Protein AF-A0A0F9CR81-F1 (afdb_monomer)

Solvent-accessible surface area (backbone atoms only — not comparable to full-atom values): 12460 Å² total; per-residue (Å²): 133,64,57,62,34,78,47,78,49,74,50,63,55,75,43,84,89,83,68,46,66,50,96,61,70,53,71,54,70,52,66,40,64,64,75,47,50,30,38,40,77,72,43,78,42,80,76,51,84,30,30,33,40,36,37,40,41,74,32,93,74,38,60,30,36,39,29,25,34,20,73,92,45,64,37,87,51,100,74,37,54,47,82,72,42,78,45,69,71,52,62,52,70,52,69,88,43,60,30,59,70,37,46,44,17,32,34,31,29,17,25,37,96,93,49,67,26,94,48,63,34,70,52,70,51,50,20,60,51,49,56,53,50,54,51,52,52,51,28,50,49,34,40,52,51,12,60,78,66,59,34,27,70,45,14,42,53,21,16,54,40,23,47,52,50,24,53,55,53,59,75,70,54,84,85,51,71,73,65,46,53,54,53,37,52,48,20,52,51,50,18,53,51,26,42,50,50,16,51,51,41,52,59,67,65,55,75,75,76,48,76,65,55,47,51,51,50,52,50,54,51,52,52,53,54,59,64,70,75,109

Structure (mmCIF, N/CA/C/O backbone):
data_AF-A0A0F9CR81-F1
#
_entry.id   AF-A0A0F9CR81-F1
#
loop_
_atom_site.group_PDB
_atom_site.id
_atom_site.type_symbol
_atom_site.label_atom_id
_atom_site.label_alt_id
_atom_site.label_comp_id
_atom_site.label_asym_id
_atom_site.label_entity_id
_atom_site.label_seq_id
_atom_site.pdbx_PDB_ins_code
_atom_site.Cartn_x
_atom_site.Cartn_y
_atom_site.Cartn_z
_atom_site.occupancy
_atom_site.B_iso_or_equiv
_atom_site.auth_seq_id
_atom_site.auth_comp_id
_atom_site.auth_asym_id
_atom_site.auth_atom_id
_atom_site.pdbx_PDB_model_num
ATOM 1 N N . LEU A 1 1 ? 25.993 -15.829 -16.111 1.00 71.69 1 LEU A N 1
ATOM 2 C CA . LEU A 1 1 ? 26.952 -14.713 -16.059 1.00 71.69 1 LEU A CA 1
ATOM 3 C C . LEU A 1 1 ? 26.385 -13.717 -15.064 1.00 71.69 1 LEU A C 1
ATOM 5 O O . LEU A 1 1 ? 25.208 -13.396 -15.181 1.00 71.69 1 LEU A O 1
ATOM 9 N N . ASP A 1 2 ? 27.165 -13.319 -14.071 1.00 74.12 2 ASP A N 1
ATOM 10 C CA . ASP A 1 2 ? 26.772 -12.343 -13.062 1.00 74.12 2 ASP A CA 1
ATOM 11 C C . ASP A 1 2 ? 26.625 -10.969 -13.720 1.00 74.12 2 ASP A C 1
ATOM 13 O O . ASP A 1 2 ? 27.368 -10.678 -14.658 1.00 74.12 2 ASP A O 1
ATOM 17 N N . PRO A 1 3 ? 25.665 -10.134 -13.299 1.00 72.62 3 PRO A N 1
ATOM 18 C CA . PRO A 1 3 ? 25.448 -8.809 -13.871 1.00 72.62 3 PRO A CA 1
ATOM 19 C C . PRO A 1 3 ? 26.612 -7.856 -13.571 1.00 72.62 3 PRO A C 1
ATOM 21 O O . PRO A 1 3 ? 27.322 -8.019 -12.577 1.00 72.62 3 PRO A O 1
ATOM 24 N N . ASN A 1 4 ? 26.795 -6.841 -14.421 1.00 73.62 4 ASN A N 1
ATOM 25 C CA . ASN A 1 4 ? 27.880 -5.853 -14.329 1.00 73.62 4 ASN A CA 1
ATOM 26 C C . ASN A 1 4 ? 29.286 -6.469 -14.163 1.00 73.62 4 ASN A C 1
ATOM 28 O O . ASN A 1 4 ? 30.139 -5.920 -13.466 1.00 73.62 4 ASN A O 1
ATOM 32 N N . THR A 1 5 ? 29.511 -7.640 -14.755 1.00 79.19 5 THR A N 1
ATOM 33 C CA . THR A 1 5 ? 30.746 -8.413 -14.608 1.00 79.19 5 THR A CA 1
ATOM 34 C C . THR A 1 5 ? 31.383 -8.604 -15.976 1.00 79.19 5 THR A C 1
ATOM 36 O O . THR A 1 5 ? 30.738 -9.057 -16.923 1.00 79.19 5 THR A O 1
ATOM 39 N N . ALA A 1 6 ? 32.662 -8.241 -16.081 1.00 87.00 6 ALA A N 1
ATOM 40 C CA . ALA A 1 6 ? 33.443 -8.451 -17.290 1.00 87.00 6 ALA A CA 1
ATOM 41 C C . ALA A 1 6 ? 33.827 -9.929 -17.406 1.00 87.00 6 ALA A C 1
ATOM 43 O O . ALA A 1 6 ? 34.478 -10.483 -16.515 1.00 87.00 6 ALA A O 1
ATOM 44 N N . TYR A 1 7 ? 33.441 -10.553 -18.513 1.00 88.94 7 TYR A N 1
ATOM 45 C CA . TYR A 1 7 ? 33.831 -11.912 -18.851 1.00 88.94 7 TYR A CA 1
ATOM 46 C C . TYR A 1 7 ? 34.818 -11.890 -20.005 1.00 88.94 7 TYR A C 1
ATOM 48 O O . TYR A 1 7 ? 34.551 -11.334 -21.066 1.00 88.94 7 TYR A O 1
ATOM 56 N N . TYR A 1 8 ? 35.954 -12.535 -19.775 1.00 93.44 8 TYR A N 1
ATOM 57 C CA . TYR A 1 8 ? 37.016 -12.706 -20.753 1.00 93.44 8 TYR A CA 1
ATOM 58 C C . TYR A 1 8 ? 36.925 -14.117 -21.302 1.00 93.44 8 TYR A C 1
ATOM 60 O O . TYR A 1 8 ? 36.830 -15.079 -20.534 1.00 93.44 8 TYR A O 1
ATOM 68 N N . TYR A 1 9 ? 36.963 -14.248 -22.617 1.00 92.31 9 TYR A N 1
ATOM 69 C CA . TYR A 1 9 ? 36.882 -15.540 -23.270 1.00 92.31 9 TYR A CA 1
ATOM 70 C C . TYR A 1 9 ? 38.005 -15.688 -24.282 1.00 92.31 9 TYR A C 1
ATOM 72 O O . TYR A 1 9 ? 38.445 -14.740 -24.930 1.00 92.31 9 TYR A O 1
ATOM 80 N N . ARG A 1 10 ? 38.514 -16.915 -24.360 1.00 95.00 10 ARG A N 1
ATOM 81 C CA . ARG A 1 10 ? 39.613 -17.293 -25.237 1.00 95.00 10 ARG A CA 1
ATOM 82 C C . ARG A 1 10 ? 39.258 -18.577 -25.954 1.00 95.00 10 ARG A C 1
ATOM 84 O O . ARG A 1 10 ? 38.722 -19.500 -25.339 1.00 95.00 10 ARG A O 1
ATOM 91 N N . ALA A 1 11 ? 39.568 -18.624 -27.239 1.00 94.19 11 ALA A N 1
ATOM 92 C CA . ALA A 1 11 ? 39.328 -19.775 -28.087 1.00 94.19 11 ALA A CA 1
ATOM 93 C C . ALA A 1 11 ? 40.636 -20.238 -28.728 1.00 94.19 11 ALA A C 1
ATOM 95 O O . ALA A 1 11 ? 41.358 -19.456 -29.352 1.00 94.19 11 ALA A O 1
ATOM 96 N N . TRP A 1 12 ? 40.899 -21.536 -28.591 1.00 96.75 12 TRP A N 1
ATOM 97 C CA . TRP A 1 12 ? 41.984 -22.249 -29.257 1.00 96.75 12 TRP A CA 1
ATOM 98 C C . TRP A 1 12 ? 41.390 -23.231 -30.260 1.00 96.75 12 TRP A C 1
ATOM 100 O O . TRP A 1 12 ? 40.315 -23.787 -30.029 1.00 96.75 12 TRP A O 1
ATOM 110 N N . SER A 1 13 ? 42.103 -23.471 -31.357 1.00 94.56 13 SER A N 1
ATOM 111 C CA . SER A 1 13 ? 41.752 -24.560 -32.271 1.00 94.56 13 SER A CA 1
ATOM 112 C C . SER A 1 13 ? 42.297 -25.874 -31.717 1.00 94.56 13 SER A C 1
ATOM 114 O O . SER A 1 13 ? 43.411 -25.897 -31.197 1.00 94.56 13 SER A O 1
ATOM 116 N N . TYR A 1 14 ? 41.521 -26.953 -31.818 1.00 95.31 14 TYR A N 1
ATOM 117 C CA . TYR A 1 14 ? 41.919 -28.292 -31.381 1.00 95.31 14 TYR A CA 1
ATOM 118 C C . TYR A 1 14 ? 42.051 -29.217 -32.587 1.00 95.31 14 TYR A C 1
ATOM 120 O O . TYR A 1 14 ? 41.110 -29.335 -33.373 1.00 95.31 14 TYR A O 1
ATOM 128 N N . ASP A 1 15 ? 43.206 -29.863 -32.724 1.00 94.81 15 ASP A N 1
ATOM 129 C CA . ASP A 1 15 ? 43.445 -30.888 -33.734 1.00 94.81 15 ASP A CA 1
ATOM 130 C C . ASP A 1 15 ? 43.247 -32.279 -33.117 1.00 94.81 15 ASP A C 1
ATOM 132 O O . ASP A 1 15 ? 43.955 -32.680 -32.190 1.00 94.81 15 ASP A O 1
ATOM 136 N N . THR A 1 16 ? 42.275 -33.026 -33.638 1.00 93.75 16 THR A N 1
ATOM 137 C CA . THR A 1 16 ? 41.925 -34.363 -33.147 1.00 93.75 16 THR A CA 1
ATOM 138 C C . THR A 1 16 ? 42.935 -35.439 -33.534 1.00 93.75 16 THR A C 1
ATOM 140 O O . THR A 1 16 ? 42.998 -36.458 -32.850 1.00 93.75 16 THR A O 1
ATOM 143 N N . ASP A 1 17 ? 43.712 -35.234 -34.601 1.00 93.00 17 ASP A N 1
ATOM 144 C CA . ASP A 1 17 ? 44.643 -36.243 -35.120 1.00 93.00 17 ASP A CA 1
ATOM 145 C C . ASP A 1 17 ? 45.967 -36.227 -34.352 1.00 93.00 17 ASP A C 1
ATOM 147 O O . ASP A 1 17 ? 46.530 -37.276 -34.032 1.00 93.00 17 ASP A O 1
ATOM 151 N N . SER A 1 18 ? 46.456 -35.029 -34.022 1.00 89.75 18 SER A N 1
ATOM 152 C CA . SER A 1 18 ? 47.667 -34.847 -33.218 1.00 89.75 18 SER A CA 1
ATOM 153 C C . SER A 1 18 ? 47.385 -34.716 -31.715 1.00 89.75 18 SER A C 1
ATOM 155 O O . SER A 1 18 ? 48.279 -34.938 -30.898 1.00 89.75 18 SER A O 1
ATOM 157 N N . GLY A 1 19 ? 46.144 -34.398 -31.336 1.00 92.38 19 GLY A N 1
ATOM 158 C CA . GLY A 1 19 ? 45.714 -34.218 -29.949 1.00 92.38 19 GLY A CA 1
ATOM 159 C C . GLY A 1 19 ? 46.176 -32.903 -29.312 1.00 92.38 19 GLY A C 1
ATOM 160 O O . GLY A 1 19 ? 46.030 -32.742 -28.097 1.00 92.38 19 GLY A O 1
ATOM 161 N N . TYR A 1 20 ? 46.729 -31.975 -30.097 1.00 94.06 20 TYR A N 1
ATOM 162 C CA . TYR A 1 20 ? 47.253 -30.695 -29.623 1.00 94.06 20 TYR A CA 1
ATOM 163 C C . TYR A 1 20 ? 46.290 -29.529 -29.888 1.00 94.06 20 TYR A C 1
ATOM 165 O O . TYR A 1 20 ? 45.470 -29.548 -30.808 1.00 94.06 20 TYR A O 1
ATOM 173 N N . TYR A 1 21 ? 46.416 -28.484 -29.068 1.00 94.31 21 TYR A N 1
ATOM 174 C CA . TYR A 1 21 ? 45.786 -27.184 -29.302 1.00 94.31 21 TYR A CA 1
ATOM 175 C C . TYR A 1 21 ? 46.744 -26.259 -30.061 1.00 94.31 21 TYR A C 1
ATOM 177 O O . TYR A 1 21 ? 47.960 -26.438 -30.002 1.00 94.31 21 TYR A O 1
ATOM 185 N N . SER A 1 22 ? 46.207 -25.253 -30.752 1.00 94.25 22 SER A N 1
ATOM 186 C CA . SER A 1 22 ? 47.007 -24.215 -31.407 1.00 94.25 22 SER A CA 1
ATOM 187 C C . SER A 1 22 ? 47.849 -23.406 -30.410 1.00 94.25 22 SER A C 1
ATOM 189 O O . SER A 1 22 ? 47.385 -23.097 -29.317 1.00 94.25 22 SER A O 1
ATOM 191 N N . ASP A 1 23 ? 49.051 -22.979 -30.812 1.00 89.50 23 ASP A N 1
ATOM 192 C CA . ASP A 1 23 ? 49.888 -22.083 -29.991 1.00 89.50 23 ASP A CA 1
ATOM 193 C C . ASP A 1 23 ? 49.263 -20.683 -29.840 1.00 89.50 23 ASP A C 1
ATOM 195 O O . ASP A 1 23 ? 49.406 -20.023 -28.810 1.00 89.50 23 ASP A O 1
ATOM 199 N N . GLY A 1 24 ? 48.551 -20.226 -30.875 1.00 92.06 24 GLY A N 1
ATOM 200 C CA . GLY A 1 24 ? 47.789 -18.979 -30.861 1.00 92.06 24 GLY A CA 1
ATOM 201 C C . GLY A 1 24 ? 46.356 -19.168 -30.366 1.00 92.06 24 GLY A C 1
ATOM 202 O O . GLY A 1 24 ? 45.785 -20.257 -30.468 1.00 92.06 24 GLY A O 1
ATOM 203 N N . TYR A 1 25 ? 45.759 -18.079 -29.889 1.00 94.75 25 TYR A N 1
ATOM 204 C CA . TYR A 1 25 ? 44.348 -18.004 -29.519 1.00 94.75 25 TYR A CA 1
ATOM 205 C C . TYR A 1 25 ? 43.715 -16.711 -30.016 1.00 94.75 25 TYR A C 1
ATOM 207 O O . TYR A 1 25 ? 44.392 -15.703 -30.213 1.00 94.75 25 TYR A O 1
ATOM 215 N N . SER A 1 26 ? 42.399 -16.753 -30.194 1.00 94.50 26 SER A N 1
ATOM 216 C CA . SER A 1 26 ? 41.579 -15.550 -30.273 1.00 94.50 26 SER A CA 1
ATOM 217 C C . SER A 1 26 ? 41.076 -15.231 -28.871 1.00 94.50 26 SER A C 1
ATOM 219 O O . SER A 1 26 ? 40.700 -16.141 -28.129 1.00 94.50 26 SER A O 1
ATOM 221 N N . GLU A 1 27 ? 41.103 -13.959 -28.493 1.00 94.06 27 GLU A N 1
ATOM 222 C CA . GLU A 1 27 ? 40.501 -13.484 -27.254 1.00 94.06 27 GLU A CA 1
ATOM 223 C C . GLU A 1 27 ? 39.575 -12.313 -27.533 1.00 94.06 27 GLU A C 1
ATOM 225 O O . GLU A 1 27 ? 39.812 -11.535 -28.457 1.00 94.06 27 GLU A O 1
ATOM 230 N N . ASP A 1 28 ? 38.535 -12.215 -26.720 1.00 94.81 28 ASP A N 1
ATOM 231 C CA . ASP A 1 28 ? 37.663 -11.057 -26.653 1.00 94.81 28 ASP A CA 1
ATOM 232 C C . ASP A 1 28 ? 37.067 -10.978 -25.237 1.00 94.81 28 ASP A C 1
ATOM 234 O O . ASP A 1 28 ? 37.216 -11.898 -24.417 1.00 94.81 28 ASP A O 1
ATOM 238 N N . PHE A 1 29 ? 36.448 -9.852 -24.908 1.00 91.50 29 PHE A N 1
ATOM 239 C CA . PHE A 1 29 ? 35.788 -9.665 -23.627 1.00 91.50 29 PHE A CA 1
ATOM 240 C C . PHE A 1 29 ? 34.497 -8.887 -23.804 1.00 91.50 29 PHE A C 1
ATOM 242 O O . PHE A 1 29 ? 34.389 -8.021 -24.660 1.00 91.50 29 PHE A O 1
ATOM 249 N N . GLU A 1 30 ? 33.528 -9.173 -22.943 1.00 87.31 30 GLU A N 1
ATOM 250 C CA . GLU A 1 30 ? 32.283 -8.417 -22.906 1.00 87.31 30 GLU A CA 1
ATOM 251 C C . GLU A 1 30 ? 31.831 -8.236 -21.458 1.00 87.31 30 GLU A C 1
ATOM 253 O O . GLU A 1 30 ? 32.115 -9.070 -20.591 1.00 87.31 30 GLU A O 1
ATOM 258 N N . THR A 1 31 ? 31.140 -7.132 -21.175 1.00 79.12 31 THR A N 1
ATOM 259 C CA . THR A 1 31 ? 30.604 -6.867 -19.833 1.00 79.12 31 THR A CA 1
ATOM 260 C C . THR A 1 31 ? 29.110 -7.134 -19.821 1.00 79.12 31 THR A C 1
ATOM 262 O O . THR A 1 31 ? 28.356 -6.571 -20.611 1.00 79.12 31 THR A O 1
ATOM 265 N N . THR A 1 32 ? 28.655 -7.988 -18.906 1.00 70.19 32 THR A N 1
ATOM 266 C CA . THR A 1 32 ? 27.217 -8.200 -18.724 1.00 70.19 32 THR A CA 1
ATOM 267 C C . THR A 1 32 ? 26.532 -6.923 -18.255 1.00 70.19 32 THR A C 1
ATOM 269 O O . THR A 1 32 ? 27.076 -6.146 -17.471 1.00 70.19 32 THR A O 1
ATOM 272 N N . GLN A 1 33 ? 25.294 -6.711 -18.697 1.00 66.00 33 GLN A N 1
ATOM 273 C CA . GLN A 1 33 ? 24.534 -5.533 -18.298 1.00 66.00 33 GLN A CA 1
ATOM 274 C C . GLN A 1 33 ? 24.312 -5.504 -16.775 1.00 66.00 33 GLN A C 1
ATOM 276 O O . GLN A 1 33 ? 24.125 -6.548 -16.143 1.00 66.00 33 GLN A O 1
ATOM 281 N N . ALA A 1 34 ? 24.312 -4.307 -16.182 1.00 67.94 34 ALA A N 1
ATOM 282 C CA . ALA A 1 34 ? 23.960 -4.132 -14.778 1.00 67.94 34 ALA A CA 1
ATOM 283 C C . ALA A 1 34 ? 22.562 -4.690 -14.486 1.00 67.94 34 ALA A C 1
ATOM 285 O O . ALA A 1 34 ? 21.648 -4.556 -15.312 1.00 67.94 34 ALA A O 1
ATOM 286 N N . ASN A 1 35 ? 22.398 -5.317 -13.316 1.00 75.38 35 ASN A N 1
ATOM 287 C CA . ASN A 1 35 ? 21.077 -5.749 -12.884 1.00 75.38 35 ASN A CA 1
ATOM 288 C C . ASN A 1 35 ? 20.232 -4.503 -12.631 1.00 75.38 35 ASN A C 1
ATOM 290 O O . ASN A 1 35 ? 20.696 -3.567 -11.985 1.00 75.38 35 ASN A O 1
ATOM 294 N N . MET A 1 36 ? 19.024 -4.484 -13.179 1.00 88.44 36 MET A N 1
ATOM 295 C CA . MET A 1 36 ? 18.123 -3.353 -13.022 1.00 88.44 36 MET A CA 1
ATOM 296 C C . MET A 1 36 ? 17.425 -3.468 -11.668 1.00 88.44 36 MET A C 1
ATOM 298 O O . MET A 1 36 ? 16.725 -4.450 -11.411 1.00 88.44 36 MET A O 1
ATOM 302 N N . GLY A 1 37 ? 17.628 -2.476 -10.802 1.00 91.06 37 GLY A N 1
ATOM 303 C CA . GLY A 1 37 ? 16.911 -2.379 -9.538 1.00 91.06 37 GLY A CA 1
ATOM 304 C C . GLY A 1 37 ? 15.450 -1.961 -9.736 1.00 91.06 37 GLY A C 1
ATOM 305 O O . GLY A 1 37 ? 15.094 -1.434 -10.796 1.00 91.06 37 GLY A O 1
ATOM 306 N N . PRO A 1 38 ? 14.584 -2.180 -8.732 1.00 94.94 38 PRO A N 1
ATOM 307 C CA . PRO A 1 38 ? 13.260 -1.573 -8.726 1.00 94.94 38 PRO A CA 1
ATOM 308 C C . PRO A 1 38 ? 13.373 -0.044 -8.586 1.00 94.94 38 PRO A C 1
ATOM 310 O O . PRO A 1 38 ? 14.422 0.458 -8.171 1.00 94.94 38 PRO A O 1
ATOM 313 N N . PRO A 1 39 ? 12.300 0.707 -8.872 1.00 96.88 39 PRO A N 1
ATOM 314 C CA . PRO A 1 39 ? 12.241 2.122 -8.534 1.00 96.88 39 PRO A CA 1
ATOM 315 C C . PRO A 1 39 ? 12.402 2.330 -7.020 1.00 96.88 39 PRO A C 1
ATOM 317 O O . PRO A 1 39 ? 12.023 1.470 -6.221 1.00 96.88 39 PRO A O 1
ATOM 320 N N . THR A 1 40 ? 12.933 3.480 -6.614 1.00 97.31 40 THR A N 1
ATOM 321 C CA . THR A 1 40 ? 13.069 3.874 -5.201 1.00 97.31 40 THR A CA 1
ATOM 322 C C . THR A 1 40 ? 12.210 5.095 -4.888 1.00 97.31 40 THR A C 1
ATOM 324 O O . THR A 1 40 ? 11.544 5.626 -5.771 1.00 97.31 40 THR A O 1
ATOM 327 N N . ASP A 1 41 ? 12.181 5.525 -3.621 1.00 97.06 41 ASP A N 1
ATOM 328 C CA . ASP A 1 41 ? 11.431 6.709 -3.163 1.00 97.06 41 ASP A CA 1
ATOM 329 C C . ASP A 1 41 ? 9.965 6.724 -3.631 1.00 97.06 41 ASP A C 1
ATOM 331 O O . ASP A 1 41 ? 9.420 7.760 -4.005 1.00 97.06 41 ASP A O 1
ATOM 335 N N . PHE A 1 42 ? 9.339 5.545 -3.645 1.00 97.94 42 PHE A N 1
ATOM 336 C CA . PHE A 1 42 ? 7.967 5.369 -4.099 1.00 97.94 42 PHE A CA 1
ATOM 337 C C . PHE A 1 42 ? 7.005 5.958 -3.072 1.00 97.94 42 PHE A C 1
ATOM 339 O O . PHE A 1 42 ? 6.843 5.421 -1.974 1.00 97.94 42 PHE A O 1
ATOM 346 N N . THR A 1 43 ? 6.379 7.076 -3.423 1.00 97.88 43 THR A N 1
ATOM 347 C CA . THR A 1 43 ? 5.436 7.772 -2.550 1.00 97.88 43 THR A CA 1
ATOM 348 C C . THR A 1 43 ? 4.086 7.904 -3.227 1.00 97.88 43 THR A C 1
ATOM 350 O O . THR A 1 43 ? 3.993 8.235 -4.408 1.00 97.88 43 THR A O 1
ATOM 353 N N . ILE A 1 44 ? 3.033 7.637 -2.459 1.00 97.31 44 ILE A N 1
ATOM 354 C CA . ILE A 1 44 ? 1.644 7.802 -2.875 1.00 97.31 44 ILE A CA 1
ATOM 355 C C . ILE A 1 44 ? 1.036 8.822 -1.923 1.00 97.31 44 ILE A C 1
ATOM 357 O O . ILE A 1 44 ? 1.064 8.630 -0.709 1.00 97.31 44 ILE A O 1
ATOM 361 N N . THR A 1 45 ? 0.535 9.922 -2.469 1.00 94.25 45 THR A N 1
ATOM 362 C CA . THR A 1 45 ? -0.036 11.021 -1.686 1.00 94.25 45 THR A CA 1
ATOM 363 C C . THR A 1 45 ? -1.430 11.338 -2.193 1.00 94.25 45 THR A C 1
ATOM 365 O O . THR A 1 45 ? -1.621 11.513 -3.395 1.00 94.25 45 THR A O 1
ATOM 368 N N . GLU A 1 46 ? -2.401 11.460 -1.292 1.00 92.38 46 GLU A N 1
ATOM 369 C CA . GLU A 1 46 ? -3.732 11.950 -1.652 1.00 92.38 46 GLU A CA 1
ATOM 370 C C . GLU A 1 46 ? -3.650 13.428 -2.041 1.00 92.38 46 GLU A C 1
ATOM 372 O O . GLU A 1 46 ? -3.145 14.260 -1.285 1.00 92.38 46 GLU A O 1
ATOM 377 N N . ILE A 1 47 ? -4.132 13.758 -3.240 1.00 92.12 47 ILE A N 1
ATOM 378 C CA . ILE A 1 47 ? -4.178 15.141 -3.746 1.00 92.12 47 ILE A CA 1
ATOM 379 C C . ILE A 1 47 ? -5.614 15.617 -4.006 1.00 92.12 47 ILE A C 1
ATOM 381 O O . ILE A 1 47 ? -5.834 16.791 -4.299 1.00 92.12 47 ILE A O 1
ATOM 385 N N . GLY A 1 48 ? -6.592 14.719 -3.883 1.00 86.00 48 GLY A N 1
ATOM 386 C CA . GLY A 1 48 ? -8.019 14.981 -4.018 1.00 86.00 48 GLY A CA 1
ATOM 387 C C . GLY A 1 48 ? -8.844 13.883 -3.347 1.00 86.00 48 GLY A C 1
ATOM 388 O O . GLY A 1 48 ? -8.293 12.932 -2.803 1.00 86.00 48 GLY A O 1
ATOM 389 N N . VAL A 1 49 ? -10.172 14.011 -3.399 1.00 84.75 49 VAL A N 1
ATOM 390 C CA . VAL A 1 49 ? -11.106 13.070 -2.743 1.00 84.75 49 VAL A CA 1
ATOM 391 C C . VAL A 1 49 ? -11.087 11.661 -3.346 1.00 84.75 49 VAL A C 1
ATOM 393 O O . VAL A 1 49 ? -11.407 10.691 -2.669 1.00 84.75 49 VAL A O 1
ATOM 396 N N . ASP A 1 50 ? -10.720 11.555 -4.619 1.00 92.00 50 ASP A N 1
ATOM 397 C CA . ASP A 1 50 ? -10.720 10.324 -5.411 1.00 92.00 50 ASP A CA 1
ATOM 398 C C . ASP A 1 50 ? -9.443 10.178 -6.247 1.00 92.00 50 ASP A C 1
ATOM 400 O O . ASP A 1 50 ? -9.408 9.404 -7.203 1.00 92.00 50 ASP A O 1
ATOM 404 N N . THR A 1 51 ? -8.416 10.970 -5.930 1.00 94.00 51 THR A N 1
ATOM 405 C CA . THR A 1 51 ? -7.229 11.122 -6.768 1.00 94.00 51 THR A CA 1
ATOM 406 C C . THR A 1 51 ? -5.961 11.136 -5.924 1.00 94.00 51 THR A C 1
ATOM 408 O O . THR A 1 51 ? -5.849 11.880 -4.943 1.00 94.00 51 THR A O 1
ATOM 411 N N . VAL A 1 52 ? -4.971 10.357 -6.351 1.00 96.69 52 VAL A N 1
ATOM 412 C CA . VAL A 1 52 ? -3.654 10.265 -5.716 1.00 96.69 52 VAL A CA 1
ATOM 413 C C . VAL A 1 52 ? -2.548 10.635 -6.698 1.00 96.69 52 VAL A C 1
ATOM 415 O O . VAL A 1 52 ? -2.627 10.351 -7.892 1.00 96.69 52 VAL A O 1
ATOM 418 N N . SER A 1 53 ? -1.499 11.269 -6.183 1.00 97.81 53 SER A N 1
ATOM 419 C CA . SER A 1 53 ? -0.233 11.468 -6.881 1.00 97.81 53 SER A CA 1
ATOM 420 C C . SER A 1 53 ? 0.728 10.360 -6.485 1.00 97.81 53 SER A C 1
ATOM 422 O O . SER A 1 53 ? 0.970 10.149 -5.296 1.00 97.81 53 SER A O 1
ATOM 424 N N . ILE A 1 54 ? 1.323 9.709 -7.477 1.00 98.44 54 ILE A N 1
ATOM 425 C CA . ILE A 1 54 ? 2.340 8.678 -7.291 1.00 98.44 54 ILE A CA 1
ATOM 426 C C . ILE A 1 54 ? 3.648 9.212 -7.859 1.00 98.44 54 ILE A C 1
ATOM 428 O O . ILE A 1 54 ? 3.685 9.653 -9.007 1.00 98.44 54 ILE A O 1
ATOM 432 N N . THR A 1 55 ? 4.719 9.193 -7.073 1.00 98.44 55 THR A N 1
ATOM 433 C CA . THR A 1 55 ? 6.056 9.614 -7.512 1.00 98.44 55 THR A CA 1
ATOM 434 C C . THR A 1 55 ? 7.100 8.587 -7.108 1.00 98.44 55 THR A C 1
ATOM 436 O O . THR A 1 55 ? 6.910 7.837 -6.149 1.00 98.44 55 THR A O 1
ATOM 439 N N . TRP A 1 56 ? 8.182 8.518 -7.878 1.00 98.38 56 TRP A N 1
ATOM 440 C CA . TRP A 1 56 ? 9.278 7.584 -7.648 1.00 98.38 56 TRP A CA 1
ATOM 441 C C . TRP A 1 56 ? 10.582 8.095 -8.256 1.00 98.38 56 TRP A C 1
ATOM 443 O O . TRP A 1 56 ? 10.595 8.927 -9.164 1.00 98.38 56 TRP A O 1
ATOM 453 N N . THR A 1 57 ? 11.688 7.529 -7.795 1.00 98.06 57 THR A N 1
ATOM 454 C CA . THR A 1 57 ? 13.011 7.664 -8.398 1.00 98.06 57 THR A CA 1
ATOM 455 C C . THR A 1 57 ? 13.270 6.446 -9.281 1.00 98.06 57 THR A C 1
ATOM 457 O O . THR A 1 57 ? 13.189 5.302 -8.832 1.00 98.06 57 THR A O 1
ATOM 460 N N . LYS A 1 58 ? 13.568 6.674 -10.562 1.00 95.06 58 LYS A N 1
ATOM 461 C CA . LYS A 1 58 ? 13.857 5.597 -11.516 1.00 95.06 58 LYS A CA 1
ATOM 462 C C . LYS A 1 58 ? 15.260 5.023 -11.288 1.00 95.06 58 LYS A C 1
ATOM 464 O O . LYS A 1 58 ? 16.202 5.779 -11.055 1.00 95.06 58 LYS A O 1
ATOM 469 N N . ASP A 1 59 ? 15.407 3.705 -11.429 1.00 92.62 59 ASP A N 1
ATOM 470 C CA . ASP A 1 59 ? 16.729 3.078 -11.501 1.00 92.62 59 ASP A CA 1
ATOM 471 C C . ASP A 1 59 ? 17.503 3.604 -12.733 1.00 92.62 59 ASP A C 1
ATOM 473 O O . ASP A 1 59 ? 16.937 3.651 -13.828 1.00 92.62 59 ASP A O 1
ATOM 477 N N . PRO A 1 60 ? 18.790 3.979 -12.612 1.00 89.94 60 PRO A N 1
ATOM 478 C CA . PRO A 1 60 ? 19.561 4.522 -13.734 1.00 89.94 60 PRO A CA 1
ATOM 479 C C . PRO A 1 60 ? 19.681 3.588 -14.947 1.00 89.94 60 PRO A C 1
ATOM 481 O O . PRO A 1 60 ? 19.952 4.054 -16.052 1.00 89.94 60 PRO A O 1
ATOM 484 N N . SER A 1 61 ? 19.505 2.279 -14.750 1.00 89.25 61 SER A N 1
ATOM 485 C CA . SER A 1 61 ? 19.552 1.270 -15.812 1.00 89.25 61 SER A CA 1
ATOM 486 C C . SER A 1 61 ? 18.185 1.010 -16.453 1.00 89.25 61 SER A C 1
ATOM 488 O O . SER A 1 61 ? 18.115 0.230 -17.405 1.00 89.25 61 SER A O 1
ATOM 490 N N . ALA A 1 62 ? 17.110 1.613 -15.936 1.00 92.62 62 ALA A N 1
ATOM 491 C CA . ALA A 1 62 ? 15.748 1.435 -16.420 1.00 92.62 62 ALA A CA 1
ATOM 492 C C . ALA A 1 62 ? 15.361 2.499 -17.454 1.00 92.62 62 ALA A C 1
ATOM 494 O O . ALA A 1 62 ? 15.721 3.672 -17.356 1.00 92.62 62 ALA A O 1
ATOM 495 N N . THR A 1 63 ? 14.578 2.092 -18.447 1.00 94.38 63 THR A N 1
ATOM 496 C CA . THR A 1 63 ? 13.983 2.981 -19.452 1.00 94.38 63 THR A CA 1
ATOM 497 C C . THR A 1 63 ? 12.600 3.447 -19.005 1.00 94.38 63 THR A C 1
ATOM 499 O O . THR A 1 63 ? 12.318 4.647 -19.015 1.00 94.38 63 THR A O 1
ATOM 502 N N . GLU A 1 64 ? 11.778 2.523 -18.511 1.00 96.44 64 GLU A N 1
ATOM 503 C CA . GLU A 1 64 ? 10.381 2.757 -18.136 1.00 96.44 64 GLU A CA 1
ATOM 504 C C . GLU A 1 64 ? 10.104 2.270 -16.712 1.00 96.44 64 GLU A C 1
ATOM 506 O O . GLU A 1 64 ? 10.920 1.593 -16.074 1.00 96.44 64 GLU A O 1
ATOM 511 N N . THR A 1 65 ? 8.944 2.647 -16.191 1.00 97.94 65 THR A N 1
ATOM 512 C CA . THR A 1 65 ? 8.411 2.126 -14.935 1.00 97.94 65 THR A CA 1
ATOM 513 C C . THR A 1 65 ? 6.986 1.663 -15.168 1.00 97.94 65 THR A C 1
ATOM 515 O O . THR A 1 65 ? 6.168 2.416 -15.684 1.00 97.94 65 THR A O 1
ATOM 518 N N . LEU A 1 66 ? 6.697 0.434 -14.755 1.00 98.31 66 LEU A N 1
ATOM 519 C CA . LEU A 1 66 ? 5.351 -0.116 -14.731 1.00 98.31 66 LEU A CA 1
ATOM 520 C C . LEU A 1 66 ? 4.801 0.001 -13.315 1.00 98.31 66 LEU A C 1
ATOM 522 O O . LEU A 1 66 ? 5.472 -0.419 -12.376 1.00 98.31 66 LEU A O 1
ATOM 526 N N . ILE A 1 67 ? 3.579 0.502 -13.168 1.00 98.62 67 ILE A N 1
ATOM 527 C CA . ILE A 1 67 ? 2.840 0.545 -11.906 1.00 98.62 67 ILE A CA 1
ATOM 528 C C . ILE A 1 67 ? 1.519 -0.191 -12.091 1.00 98.62 67 ILE A C 1
ATOM 530 O O . ILE A 1 67 ? 0.733 0.129 -12.987 1.00 98.62 67 ILE A O 1
ATOM 534 N N . ARG A 1 68 ? 1.264 -1.161 -11.212 1.00 98.44 68 ARG A N 1
ATOM 535 C CA . ARG A 1 68 ? -0.009 -1.880 -11.126 1.00 98.44 68 ARG A CA 1
ATOM 536 C C . ARG A 1 68 ? -0.726 -1.549 -9.833 1.00 98.44 68 ARG A C 1
ATOM 538 O O . ARG A 1 68 ? -0.071 -1.398 -8.801 1.00 98.44 68 ARG A O 1
ATOM 545 N N . ALA A 1 69 ? -2.052 -1.501 -9.888 1.00 98.00 69 ALA A N 1
ATOM 546 C CA . ALA A 1 69 ? -2.916 -1.363 -8.723 1.00 98.00 69 ALA A CA 1
ATOM 547 C C . ALA A 1 69 ? -3.877 -2.540 -8.590 1.00 98.00 69 ALA A C 1
ATOM 549 O O . ALA A 1 69 ? -4.379 -3.083 -9.573 1.00 98.00 69 ALA A O 1
ATOM 550 N N . LYS A 1 70 ? -4.170 -2.928 -7.349 1.00 97.44 70 LYS A N 1
ATOM 551 C CA . LYS A 1 70 ? -5.123 -3.995 -7.047 1.00 97.44 70 LYS A CA 1
ATOM 552 C C . LYS A 1 70 ? -5.860 -3.743 -5.738 1.00 97.44 70 LYS A C 1
ATOM 554 O O . LYS A 1 70 ? -5.349 -3.112 -4.813 1.00 97.44 70 LYS A O 1
ATOM 559 N N . LEU A 1 71 ? -7.081 -4.266 -5.671 1.00 95.00 71 LEU A N 1
ATOM 560 C CA . LEU A 1 71 ? -7.912 -4.274 -4.472 1.00 95.00 71 LEU A CA 1
ATOM 561 C C . LEU A 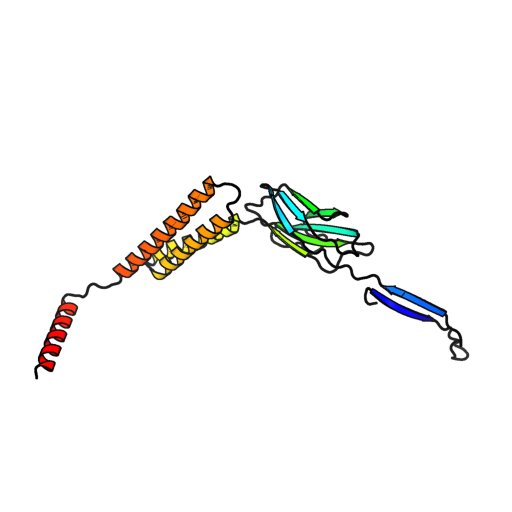1 71 ? -7.702 -5.557 -3.662 1.00 95.00 71 LEU A C 1
ATOM 563 O O . LEU A 1 71 ? -7.583 -6.648 -4.217 1.00 95.00 71 LEU A O 1
ATOM 567 N N . GLY A 1 72 ? -7.709 -5.431 -2.333 1.00 90.94 72 GLY A N 1
ATOM 568 C CA . GLY A 1 72 ? -7.634 -6.571 -1.409 1.00 90.94 72 GLY A CA 1
ATOM 569 C C . GLY A 1 72 ? -6.238 -7.176 -1.216 1.00 90.94 72 GLY A C 1
ATOM 570 O O . GLY A 1 72 ? -6.093 -8.124 -0.448 1.00 90.94 72 GLY A O 1
ATOM 571 N N . GLY A 1 73 ? -5.215 -6.633 -1.876 1.00 95.56 73 GLY A N 1
ATOM 572 C CA . GLY A 1 73 ? -3.816 -7.001 -1.685 1.00 95.56 73 GLY A CA 1
ATOM 573 C C . GLY A 1 73 ? -2.935 -6.501 -2.822 1.00 95.56 73 GLY A C 1
ATOM 574 O O . GLY A 1 73 ? -3.434 -6.083 -3.866 1.00 95.56 73 GLY A O 1
ATOM 575 N N . TYR A 1 74 ? -1.621 -6.559 -2.617 1.00 98.06 74 TYR A N 1
ATOM 576 C CA . TYR A 1 74 ? -0.655 -6.134 -3.626 1.00 98.06 74 TYR A CA 1
ATOM 577 C C . TYR A 1 74 ? -0.711 -7.006 -4.894 1.00 98.06 74 TYR A C 1
ATOM 579 O O . TYR A 1 74 ? -0.873 -8.226 -4.774 1.00 98.06 74 TYR A O 1
ATOM 587 N N . PRO A 1 75 ? -0.543 -6.411 -6.092 1.00 98.19 75 PRO A N 1
ATOM 588 C CA . PRO A 1 75 ? -0.395 -7.157 -7.343 1.00 98.19 75 PRO A CA 1
ATOM 589 C C . PRO A 1 75 ? 0.717 -8.205 -7.254 1.00 98.19 75 PRO A C 1
ATOM 591 O O . PRO A 1 75 ? 1.796 -7.901 -6.771 1.00 98.19 75 PRO A O 1
ATOM 594 N N . ILE A 1 76 ? 0.500 -9.437 -7.700 1.00 96.38 76 ILE A N 1
ATOM 595 C CA . ILE A 1 76 ? 1.478 -10.529 -7.558 1.00 96.38 76 ILE A CA 1
ATOM 596 C C . ILE A 1 76 ? 2.655 -10.366 -8.529 1.00 96.38 76 ILE A C 1
ATOM 598 O O . ILE A 1 76 ? 3.795 -10.631 -8.153 1.00 96.38 76 ILE A O 1
ATOM 602 N N . ASP A 1 77 ? 2.380 -9.899 -9.744 1.00 95.56 77 ASP A N 1
ATOM 603 C CA . ASP A 1 77 ? 3.349 -9.737 -10.825 1.00 95.56 77 ASP A CA 1
ATOM 604 C C . ASP A 1 77 ? 2.995 -8.535 -11.717 1.00 95.56 77 ASP A C 1
ATOM 606 O O . ASP A 1 77 ? 2.056 -7.786 -11.440 1.00 95.56 77 ASP A O 1
ATOM 610 N N . THR A 1 78 ? 3.757 -8.349 -12.796 1.00 96.06 78 THR A N 1
ATOM 611 C CA . THR A 1 78 ? 3.615 -7.241 -13.751 1.00 96.06 78 THR A CA 1
ATOM 612 C C . THR A 1 78 ? 2.342 -7.307 -14.600 1.00 96.06 78 THR A C 1
ATOM 614 O O . THR A 1 78 ? 2.046 -6.369 -15.337 1.00 96.06 78 THR A O 1
ATOM 617 N N . THR A 1 79 ? 1.571 -8.391 -14.512 1.00 96.50 79 THR A N 1
ATOM 618 C CA . THR A 1 79 ? 0.310 -8.574 -15.238 1.00 96.50 79 THR A CA 1
ATOM 619 C C . THR A 1 79 ? -0.918 -8.555 -14.331 1.00 96.50 79 THR A C 1
ATOM 621 O O . THR A 1 79 ? -2.012 -8.270 -14.816 1.00 96.50 79 THR A O 1
ATOM 624 N N . ASP A 1 80 ? -0.749 -8.787 -13.029 1.00 97.31 80 ASP A N 1
ATOM 625 C CA . ASP A 1 80 ? -1.821 -8.752 -12.033 1.00 97.31 80 ASP A CA 1
ATOM 626 C C . ASP A 1 80 ? -2.295 -7.317 -11.744 1.00 97.31 80 ASP A C 1
ATOM 628 O O . ASP A 1 80 ? -1.503 -6.377 -11.662 1.00 97.31 80 ASP A O 1
ATOM 632 N N . GLY A 1 81 ? -3.603 -7.158 -11.552 1.00 96.38 81 GLY A N 1
ATOM 633 C CA . GLY A 1 81 ? -4.233 -5.861 -11.309 1.00 96.38 81 GLY A CA 1
ATOM 634 C C . GLY A 1 81 ? -4.353 -4.961 -12.543 1.00 96.38 81 GLY A C 1
ATOM 635 O O . GLY A 1 81 ? -4.078 -5.357 -13.676 1.00 96.38 81 GLY A O 1
ATOM 636 N N . GLU A 1 82 ? -4.797 -3.735 -12.288 1.00 97.25 82 GLU A N 1
ATOM 637 C CA . GLU A 1 82 ? -4.999 -2.686 -13.285 1.00 97.25 82 GLU A CA 1
ATOM 638 C C . GLU A 1 82 ? -3.690 -1.944 -13.567 1.00 97.25 82 GLU A C 1
ATOM 640 O O . GLU A 1 82 ? -2.896 -1.684 -12.658 1.00 97.25 82 GLU A O 1
ATOM 645 N N . GLU A 1 83 ? -3.463 -1.587 -14.831 1.00 98.00 83 GLU A N 1
ATOM 646 C CA . GLU A 1 83 ? -2.319 -0.770 -15.235 1.00 98.00 83 GLU A CA 1
ATOM 647 C C . GLU A 1 83 ? -2.573 0.699 -14.908 1.00 98.00 83 GLU A C 1
ATOM 649 O O . GLU A 1 83 ? -3.433 1.338 -15.507 1.00 98.00 83 GLU A O 1
ATOM 654 N N . VAL A 1 84 ? -1.800 1.238 -13.969 1.00 97.94 84 VAL A N 1
ATOM 655 C CA . VAL A 1 84 ? -1.877 2.654 -13.585 1.00 97.94 84 VAL A CA 1
ATOM 656 C C . VAL A 1 84 ? -0.897 3.487 -14.401 1.00 97.94 84 VAL A C 1
ATOM 658 O O . VAL A 1 84 ? -1.146 4.654 -14.702 1.00 97.94 84 VAL A O 1
ATOM 661 N N . TYR A 1 85 ? 0.254 2.904 -14.731 1.00 98.31 85 TYR A N 1
ATOM 662 C CA . TYR A 1 85 ? 1.322 3.603 -15.426 1.00 98.31 85 TYR A CA 1
ATOM 663 C C . TYR A 1 85 ? 2.263 2.631 -16.122 1.00 98.31 85 TYR A C 1
ATOM 665 O O . TYR A 1 85 ? 2.606 1.607 -15.537 1.00 98.31 85 TYR A O 1
ATOM 673 N N . ASN A 1 86 ? 2.716 2.970 -17.327 1.00 97.56 86 ASN A N 1
ATOM 674 C CA . ASN A 1 86 ? 3.726 2.208 -18.055 1.00 97.56 86 ASN A CA 1
ATOM 675 C C . ASN A 1 86 ? 4.429 3.106 -19.083 1.00 97.56 86 ASN A C 1
ATOM 677 O O . ASN A 1 86 ? 4.070 3.112 -20.259 1.00 97.56 86 ASN A O 1
ATOM 681 N N . ASP A 1 87 ? 5.347 3.955 -18.614 1.00 97.75 87 ASP A N 1
ATOM 682 C CA . ASP A 1 87 ? 6.046 4.927 -19.469 1.00 97.75 87 ASP A CA 1
ATOM 683 C C . ASP A 1 87 ? 7.360 5.428 -18.808 1.00 97.75 87 ASP A C 1
ATOM 685 O O . ASP A 1 87 ? 7.817 4.912 -17.781 1.00 97.75 87 ASP A O 1
ATOM 689 N N . VAL A 1 88 ? 8.008 6.430 -19.407 1.00 97.19 88 VAL A N 1
ATOM 690 C CA . VAL A 1 88 ? 9.358 6.933 -19.088 1.00 97.19 88 VAL A CA 1
ATOM 691 C C . VAL A 1 88 ? 9.414 8.033 -18.022 1.00 97.19 88 VAL A C 1
ATOM 693 O O . VAL A 1 88 ? 10.492 8.547 -17.718 1.00 97.19 88 VAL A O 1
ATOM 696 N N . GLY A 1 89 ? 8.295 8.447 -17.459 1.00 97.06 89 GLY A N 1
ATOM 697 C CA . GLY A 1 89 ? 8.234 9.475 -16.422 1.00 97.06 89 GLY A CA 1
ATOM 698 C C . GLY A 1 89 ? 8.674 8.984 -15.041 1.00 97.06 89 GLY A C 1
ATOM 699 O O . GLY A 1 89 ? 9.188 7.878 -14.863 1.00 97.06 89 GLY A O 1
ATOM 700 N N . THR A 1 90 ? 8.492 9.866 -14.060 1.00 97.50 90 THR A N 1
ATOM 701 C CA . THR A 1 90 ? 8.818 9.653 -12.634 1.00 97.50 90 THR A CA 1
ATOM 702 C C . THR A 1 90 ? 7.663 10.052 -11.711 1.00 97.50 90 THR A C 1
ATOM 704 O O . THR A 1 90 ? 7.818 10.156 -10.493 1.00 97.50 90 THR A O 1
ATOM 707 N N . SER A 1 91 ? 6.506 10.345 -12.301 1.00 98.00 91 SER A N 1
ATOM 708 C CA . SER A 1 91 ? 5.274 10.646 -11.594 1.00 98.00 91 SER A CA 1
ATOM 709 C C . SER A 1 91 ? 4.061 10.313 -12.455 1.00 98.00 91 SER A C 1
ATOM 711 O O . SER A 1 91 ? 4.115 10.371 -13.684 1.00 98.00 91 SER A O 1
ATOM 713 N N . THR A 1 92 ? 2.955 9.986 -11.795 1.00 98.44 92 THR A N 1
ATOM 714 C CA . THR A 1 92 ? 1.638 9.836 -12.413 1.00 98.44 92 THR A CA 1
ATOM 715 C C . THR A 1 92 ? 0.544 10.212 -11.417 1.00 98.44 92 THR A C 1
ATOM 717 O O . THR A 1 92 ? 0.800 10.370 -10.220 1.00 98.44 92 THR A O 1
ATOM 720 N N . THR A 1 93 ? -0.682 10.332 -11.905 1.00 97.88 93 THR A N 1
ATOM 721 C CA . T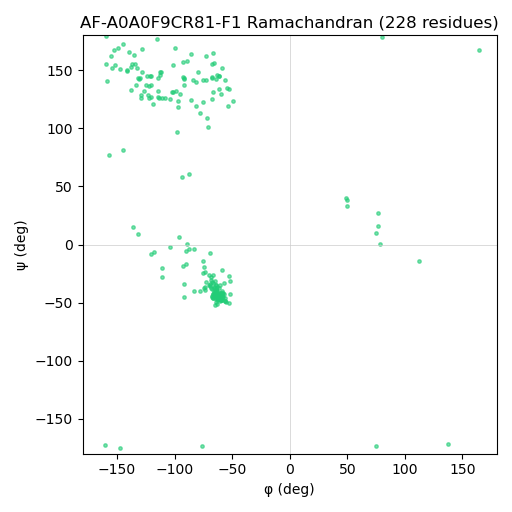HR A 1 93 ? -1.880 10.471 -11.078 1.00 97.88 93 THR A CA 1
ATOM 722 C C . THR A 1 93 ? -2.834 9.329 -11.368 1.00 97.88 93 THR A C 1
ATOM 724 O O . THR A 1 93 ? -3.064 9.015 -12.534 1.00 97.88 93 THR A O 1
ATOM 727 N N . ASP A 1 94 ? -3.420 8.765 -10.320 1.00 97.56 94 ASP A N 1
ATOM 728 C CA . ASP A 1 94 ? -4.481 7.763 -10.409 1.00 97.56 94 ASP A CA 1
ATOM 729 C C . ASP A 1 94 ? -5.772 8.360 -9.834 1.00 97.56 94 ASP A C 1
ATOM 731 O O . ASP A 1 94 ? -5.731 9.002 -8.783 1.00 97.56 94 ASP A O 1
ATOM 735 N N . SER A 1 95 ? -6.891 8.229 -10.548 1.00 96.31 95 SER A N 1
ATOM 736 C CA . SER A 1 95 ? -8.138 8.973 -10.289 1.00 96.31 95 SER A CA 1
ATOM 737 C C . SER A 1 95 ? -9.370 8.072 -10.361 1.00 96.31 95 SER A C 1
ATOM 739 O O . SER A 1 95 ? -9.317 6.985 -10.930 1.00 96.31 95 SER A O 1
ATOM 741 N N . GLY A 1 96 ? -10.501 8.528 -9.813 1.00 94.06 96 GLY A N 1
ATOM 742 C CA . GLY A 1 96 ? -11.726 7.723 -9.731 1.00 94.06 96 GLY A CA 1
ATOM 743 C C . GLY A 1 96 ? -11.679 6.667 -8.620 1.00 94.06 96 GLY A C 1
ATOM 744 O O . GLY A 1 96 ? -12.334 5.628 -8.713 1.00 94.06 96 GLY A O 1
ATOM 745 N N . LEU A 1 97 ? -10.893 6.924 -7.574 1.00 94.00 97 LEU A N 1
ATOM 746 C CA . LEU A 1 97 ? -10.657 6.018 -6.457 1.00 94.00 97 LEU A CA 1
ATOM 747 C C . LEU A 1 97 ? -11.652 6.257 -5.315 1.00 94.00 97 LEU A C 1
ATOM 749 O O . LEU A 1 97 ? -11.986 7.386 -4.973 1.00 94.00 97 LEU A O 1
ATOM 753 N N . ALA A 1 98 ? -12.083 5.188 -4.649 1.00 91.88 98 ALA A N 1
ATOM 754 C CA . ALA A 1 98 ? -12.926 5.267 -3.455 1.00 91.88 98 ALA A CA 1
ATOM 755 C C . ALA A 1 98 ? -12.079 5.252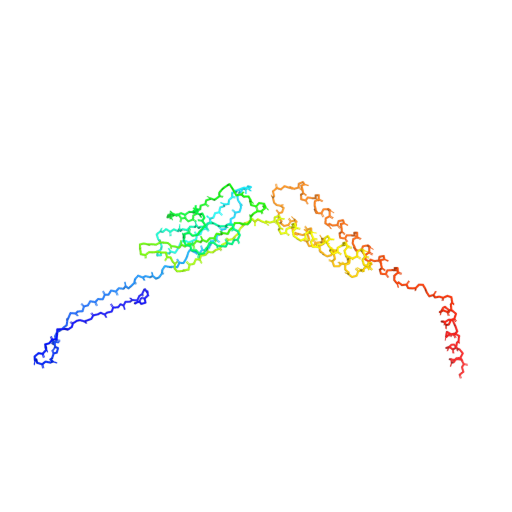 -2.166 1.00 91.88 98 ALA A C 1
ATOM 757 O O . ALA A 1 98 ? -12.247 4.362 -1.326 1.00 91.88 98 ALA A O 1
ATOM 758 N N . LEU A 1 99 ? -11.160 6.218 -2.029 1.00 88.00 99 LEU A N 1
ATOM 759 C CA . LEU A 1 99 ? -10.104 6.252 -0.996 1.00 88.00 99 LEU A CA 1
ATOM 760 C C . LEU A 1 99 ? -10.640 6.191 0.437 1.00 88.00 99 LEU A C 1
ATOM 762 O O . LEU A 1 99 ? -10.044 5.549 1.297 1.00 88.00 99 LEU A O 1
ATOM 766 N N . GLU A 1 100 ? -11.810 6.772 0.689 1.00 81.44 100 GLU A N 1
ATOM 767 C CA . GLU A 1 100 ? -12.443 6.755 2.008 1.00 81.44 100 GLU A CA 1
ATOM 768 C C . GLU A 1 100 ? -12.685 5.328 2.534 1.00 81.44 100 GLU A C 1
ATOM 770 O O . GLU A 1 100 ? -12.438 5.036 3.705 1.00 81.44 100 GLU A O 1
ATOM 775 N N . ASN A 1 101 ? -13.132 4.413 1.667 1.00 83.69 101 ASN A N 1
ATOM 776 C CA . ASN A 1 101 ? -13.651 3.103 2.080 1.00 83.69 101 ASN A CA 1
ATOM 777 C C . ASN A 1 101 ? -12.873 1.920 1.494 1.00 83.69 101 ASN A C 1
ATOM 779 O O . ASN A 1 101 ? -13.125 0.776 1.874 1.00 83.69 101 ASN A O 1
ATOM 783 N N . THR A 1 102 ? -11.948 2.178 0.573 1.00 90.06 102 THR A N 1
ATOM 784 C CA . THR A 1 102 ? -11.249 1.143 -0.186 1.00 90.06 102 THR A CA 1
ATOM 785 C C . THR A 1 102 ? -9.750 1.373 -0.120 1.00 90.06 102 THR A C 1
ATOM 787 O O . THR A 1 102 ? -9.273 2.448 -0.470 1.00 90.06 102 THR A O 1
ATOM 790 N N . THR A 1 103 ? -9.009 0.349 0.305 1.00 92.56 103 THR A N 1
ATOM 791 C CA . THR A 1 103 ? -7.545 0.353 0.232 1.00 92.56 103 THR A CA 1
ATOM 792 C C . THR A 1 103 ? -7.097 -0.130 -1.141 1.00 92.56 103 THR A C 1
ATOM 794 O O . THR A 1 103 ? -7.445 -1.239 -1.562 1.00 92.56 103 THR A O 1
ATOM 797 N N . TYR A 1 104 ? -6.298 0.693 -1.809 1.00 96.00 104 TYR A N 1
ATOM 798 C CA . TYR A 1 104 ? -5.650 0.387 -3.075 1.00 96.00 104 TYR A CA 1
ATOM 799 C C . TYR A 1 104 ? -4.192 0.033 -2.816 1.00 96.00 104 TYR A C 1
ATOM 801 O O . TYR A 1 104 ? -3.487 0.738 -2.093 1.00 96.00 104 TYR A O 1
ATOM 809 N N . TYR A 1 105 ? -3.747 -1.076 -3.396 1.00 97.81 105 TYR A N 1
ATOM 810 C CA . TYR A 1 105 ? -2.394 -1.586 -3.245 1.00 97.81 105 TYR A CA 1
ATOM 811 C C . TYR A 1 105 ? -1.654 -1.452 -4.565 1.00 97.81 105 TYR A C 1
ATOM 813 O O . TYR A 1 105 ? -2.113 -1.965 -5.584 1.00 97.81 105 TYR A O 1
ATOM 821 N N . TYR A 1 106 ? -0.495 -0.810 -4.529 1.00 98.56 106 TYR A N 1
ATOM 822 C CA . TYR A 1 106 ? 0.322 -0.516 -5.693 1.00 98.56 106 TYR A CA 1
ATOM 823 C C . TYR A 1 106 ? 1.637 -1.279 -5.631 1.00 98.56 106 TYR A C 1
ATOM 825 O O . TYR A 1 106 ? 2.244 -1.410 -4.564 1.00 98.56 106 TYR A O 1
ATOM 833 N N . ARG A 1 107 ? 2.100 -1.732 -6.794 1.00 98.56 107 ARG A N 1
ATOM 834 C CA . ARG A 1 107 ? 3.474 -2.192 -7.000 1.00 98.56 107 ARG A CA 1
ATOM 835 C C . ARG A 1 107 ? 4.063 -1.569 -8.245 1.00 98.56 107 ARG A C 1
ATOM 837 O O . ARG A 1 107 ? 3.356 -1.407 -9.238 1.00 98.56 107 ARG A O 1
ATOM 844 N N . ALA A 1 108 ? 5.349 -1.252 -8.176 1.00 98.31 108 ALA A N 1
ATOM 845 C CA . ALA A 1 108 ? 6.097 -0.701 -9.286 1.00 98.31 108 ALA A CA 1
ATO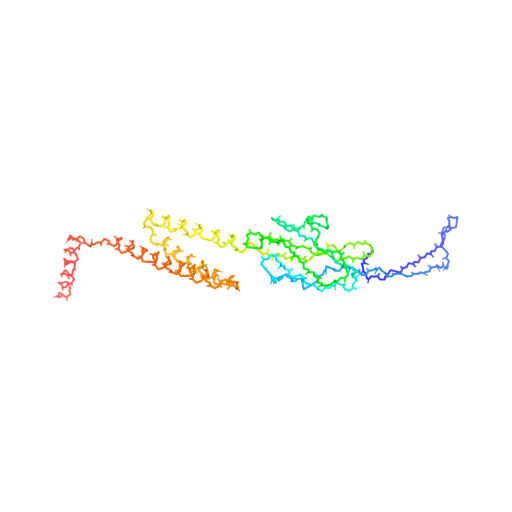M 846 C C . ALA A 1 108 ? 7.348 -1.525 -9.600 1.00 98.31 108 ALA A C 1
ATOM 848 O O . ALA A 1 108 ? 8.093 -1.925 -8.700 1.00 98.31 108 ALA A O 1
ATOM 849 N N . TRP A 1 109 ? 7.583 -1.727 -10.894 1.00 98.00 109 TRP A N 1
ATOM 850 C CA . TRP A 1 109 ? 8.741 -2.417 -11.450 1.00 98.00 109 TRP A CA 1
ATOM 851 C C . TRP A 1 109 ? 9.455 -1.511 -12.438 1.00 98.00 109 TRP A C 1
ATOM 853 O O . TRP A 1 109 ? 8.829 -0.761 -13.188 1.00 98.00 109 TRP A O 1
ATOM 863 N N . SER A 1 110 ? 10.774 -1.624 -12.475 1.00 97.12 110 SER A N 1
ATOM 864 C CA . SER A 1 110 ? 11.576 -0.996 -13.514 1.00 97.12 110 SER A CA 1
ATOM 865 C C . SER A 1 110 ? 11.518 -1.850 -14.774 1.00 97.12 110 SER A C 1
ATOM 867 O O . SER A 1 110 ? 11.446 -3.078 -14.685 1.00 97.12 110 SER A O 1
ATOM 869 N N . TRP A 1 111 ? 11.592 -1.224 -15.944 1.00 94.69 111 TRP A N 1
ATOM 870 C CA . TRP A 1 111 ? 11.670 -1.924 -17.222 1.00 94.69 111 TRP A CA 1
ATOM 871 C C . TRP A 1 111 ? 12.795 -1.378 -18.094 1.00 94.69 111 TRP A C 1
ATOM 873 O O . TRP A 1 111 ? 13.028 -0.170 -18.154 1.00 94.69 111 TRP A O 1
ATOM 883 N N . LYS A 1 112 ? 13.469 -2.276 -18.810 1.00 91.25 112 LYS A N 1
ATOM 884 C CA . LYS A 1 112 ? 14.387 -1.954 -19.905 1.00 91.25 112 LYS A CA 1
ATOM 885 C C . LYS A 1 112 ? 14.291 -3.028 -20.982 1.00 91.25 112 LYS A C 1
ATOM 887 O O . LYS A 1 112 ? 13.702 -4.091 -20.774 1.00 91.25 112 LYS A O 1
ATOM 892 N N . VAL A 1 113 ? 14.951 -2.799 -22.116 1.00 85.56 113 VAL A N 1
ATOM 893 C CA . VAL A 1 113 ? 15.123 -3.850 -23.126 1.00 85.56 113 VAL A CA 1
ATOM 894 C C . VAL A 1 113 ? 15.739 -5.102 -22.483 1.00 85.56 113 VAL A C 1
ATOM 896 O O . VAL A 1 113 ? 16.822 -5.051 -21.905 1.00 85.56 113 VAL A O 1
ATOM 899 N N . GLY A 1 114 ? 15.014 -6.220 -22.537 1.00 82.38 114 GLY A N 1
ATOM 900 C CA . GLY A 1 114 ? 15.394 -7.472 -21.873 1.00 82.38 114 GLY A CA 1
ATOM 901 C C . GLY A 1 114 ? 14.491 -7.891 -20.708 1.00 82.38 114 GLY A C 1
ATOM 902 O O . GLY A 1 114 ? 14.535 -9.061 -20.342 1.00 82.38 114 GLY A O 1
ATOM 903 N N . GLY A 1 115 ? 13.633 -7.008 -20.181 1.00 89.69 115 GLY A N 1
ATOM 904 C CA . GLY A 1 115 ? 12.594 -7.382 -19.215 1.00 89.69 115 GLY A CA 1
ATOM 905 C C . GLY A 1 115 ? 12.417 -6.413 -18.046 1.00 89.69 115 GLY A C 1
ATOM 906 O O . GLY A 1 115 ? 12.984 -5.320 -18.022 1.00 89.69 115 GLY A O 1
ATOM 907 N N . TYR A 1 116 ? 11.600 -6.840 -17.081 1.00 93.44 116 TYR A N 1
ATOM 908 C CA . TYR A 1 116 ? 11.340 -6.125 -15.830 1.00 93.44 116 TYR A CA 1
ATOM 909 C C . TYR A 1 116 ? 12.385 -6.447 -14.757 1.00 93.44 116 TYR A C 1
ATOM 911 O O . TYR A 1 116 ? 13.121 -7.426 -14.868 1.00 93.44 116 TYR A O 1
ATOM 919 N N . SER A 1 117 ? 12.445 -5.627 -13.709 1.00 93.94 117 SER A N 1
ATOM 920 C CA . SER A 1 117 ? 13.254 -5.907 -12.523 1.00 93.94 117 SER A CA 1
ATOM 921 C C . SER A 1 117 ? 12.690 -7.108 -11.761 1.00 93.94 117 SER A C 1
ATOM 923 O O . SER A 1 117 ? 11.475 -7.243 -11.633 1.00 93.94 117 SER A O 1
ATOM 925 N N . ASP A 1 118 ? 13.562 -7.947 -11.196 1.00 88.94 118 ASP A N 1
ATOM 926 C CA . ASP A 1 118 ? 13.137 -9.094 -10.373 1.00 88.94 118 ASP A CA 1
ATOM 927 C C . ASP A 1 118 ? 12.432 -8.651 -9.080 1.00 88.94 118 ASP A C 1
ATOM 929 O O . ASP A 1 118 ? 11.545 -9.328 -8.563 1.00 88.94 118 ASP A O 1
ATOM 933 N N . ASN A 1 119 ? 12.838 -7.491 -8.559 1.00 93.75 119 ASN A N 1
ATOM 934 C CA . ASN A 1 119 ? 12.249 -6.865 -7.384 1.00 93.75 119 ASN A CA 1
ATOM 935 C C . ASN A 1 119 ? 11.276 -5.752 -7.782 1.00 93.75 119 ASN A C 1
ATOM 937 O O . ASN A 1 119 ? 11.250 -5.284 -8.923 1.00 93.75 119 ASN A O 1
ATOM 941 N N . TYR A 1 120 ? 10.528 -5.288 -6.790 1.00 96.69 120 TYR A N 1
ATOM 942 C CA . TYR A 1 120 ? 9.545 -4.222 -6.903 1.00 96.69 120 TYR A CA 1
ATOM 943 C C . TYR A 1 120 ? 9.601 -3.309 -5.683 1.00 96.69 120 TYR A C 1
ATOM 945 O O . TYR A 1 120 ? 10.159 -3.660 -4.641 1.00 96.69 120 TYR A O 1
ATOM 953 N N . VAL A 1 121 ? 8.971 -2.149 -5.815 1.00 98.19 121 VAL A N 1
ATOM 954 C CA . VAL A 1 121 ? 8.598 -1.293 -4.688 1.00 98.19 121 VAL A CA 1
ATOM 955 C C . VAL A 1 121 ? 7.080 -1.282 -4.557 1.00 98.19 121 VAL A C 1
ATOM 957 O O . VAL A 1 121 ? 6.370 -1.449 -5.547 1.00 98.19 121 VAL A O 1
ATOM 960 N N . GLU A 1 122 ? 6.570 -1.153 -3.337 1.00 98.19 122 GLU A N 1
ATOM 961 C CA . GLU A 1 122 ? 5.141 -1.266 -3.060 1.00 98.19 122 GLU A CA 1
ATOM 962 C C . GLU A 1 122 ? 4.658 -0.197 -2.080 1.00 98.19 122 GLU A C 1
ATOM 964 O O . GLU A 1 122 ? 5.419 0.308 -1.255 1.00 98.19 122 GLU A O 1
ATOM 969 N N . GLY A 1 123 ? 3.380 0.151 -2.184 1.00 96.81 123 GLY A N 1
ATOM 970 C CA . GLY A 1 123 ? 2.722 1.120 -1.313 1.00 96.81 123 GLY A CA 1
ATOM 971 C C . GLY A 1 123 ? 1.211 0.940 -1.353 1.00 96.81 123 GLY A C 1
ATOM 972 O O . GLY A 1 123 ? 0.673 0.392 -2.311 1.00 96.81 123 GLY A O 1
ATOM 973 N N . ASN A 1 124 ? 0.512 1.362 -0.305 1.00 95.75 124 ASN A N 1
ATOM 974 C CA . ASN A 1 124 ? -0.946 1.323 -0.261 1.00 95.75 124 ASN A CA 1
ATOM 975 C C . ASN A 1 124 ? -1.502 2.638 0.275 1.00 95.75 124 ASN A C 1
ATOM 977 O O . ASN A 1 124 ? -0.802 3.365 0.981 1.00 95.75 124 ASN A O 1
ATOM 981 N N . ILE A 1 125 ? -2.746 2.930 -0.090 1.00 93.31 125 ILE A N 1
ATOM 982 C CA . ILE A 1 125 ? -3.450 4.140 0.329 1.00 93.31 125 ILE A CA 1
ATOM 983 C C . ILE A 1 125 ? -4.960 3.895 0.368 1.00 93.31 125 ILE A C 1
ATOM 985 O O . ILE A 1 125 ? -5.472 3.009 -0.324 1.00 93.31 125 ILE A O 1
ATOM 989 N N . GLY A 1 126 ? -5.668 4.669 1.187 1.00 89.50 126 GLY A N 1
ATOM 990 C CA . GLY A 1 126 ? -7.111 4.553 1.375 1.00 89.50 126 GLY A CA 1
ATOM 991 C C . GLY A 1 126 ? -7.557 3.426 2.318 1.00 89.50 126 GLY A C 1
ATOM 992 O O . GLY A 1 126 ? -6.768 2.657 2.873 1.00 89.50 126 GLY A O 1
ATOM 993 N N . GLY A 1 127 ? -8.872 3.326 2.514 1.00 84.56 127 GLY A N 1
ATOM 994 C CA . GLY A 1 127 ? -9.524 2.422 3.472 1.00 84.56 127 GLY A CA 1
ATOM 995 C C . GLY A 1 127 ? -9.444 2.901 4.923 1.00 84.56 127 GLY A C 1
ATOM 996 O O . GLY A 1 127 ? -9.712 2.139 5.856 1.00 84.56 127 GLY A O 1
ATOM 997 N N . GLU A 1 128 ? -9.110 4.171 5.119 1.00 77.00 128 GLU A N 1
ATOM 998 C CA . GLU A 1 128 ? -8.975 4.808 6.423 1.00 77.00 128 GLU A CA 1
ATOM 999 C C . GLU A 1 128 ? -10.260 4.705 7.266 1.00 77.00 128 GLU A C 1
ATOM 1001 O O . GLU A 1 128 ? -10.204 4.300 8.436 1.00 77.00 128 GLU A O 1
ATOM 1006 N N . ASN A 1 129 ? -11.434 4.918 6.654 1.00 76.31 129 ASN A N 1
ATOM 1007 C CA . ASN A 1 129 ? -12.716 4.817 7.360 1.00 76.31 129 ASN A CA 1
ATOM 1008 C C . ASN A 1 129 ? -13.051 3.382 7.780 1.00 76.31 129 ASN A C 1
ATOM 1010 O O . ASN A 1 129 ? -13.747 3.175 8.776 1.00 76.31 129 ASN A O 1
ATOM 1014 N N . MET A 1 130 ? -12.560 2.370 7.059 1.00 74.38 130 MET A N 1
ATOM 1015 C CA . MET A 1 130 ? -12.811 0.969 7.409 1.00 74.38 130 MET A CA 1
ATOM 1016 C C . MET A 1 130 ? -12.066 0.564 8.684 1.00 74.38 130 MET A C 1
ATOM 1018 O O . MET A 1 130 ? -12.606 -0.190 9.498 1.00 74.38 130 MET A O 1
ATOM 1022 N N . ILE A 1 131 ? -10.868 1.112 8.909 1.00 77.25 131 ILE A N 1
ATOM 1023 C CA . ILE A 1 131 ? -10.119 0.919 10.158 1.00 77.25 131 ILE A CA 1
ATOM 1024 C C . ILE A 1 131 ? -10.864 1.584 11.321 1.00 77.25 131 ILE A C 1
ATOM 1026 O O . ILE A 1 131 ? -11.071 0.950 12.360 1.00 77.25 131 ILE A O 1
ATOM 1030 N N . ILE A 1 132 ? -11.328 2.824 11.137 1.00 78.50 132 ILE A N 1
ATOM 1031 C CA . ILE A 1 132 ? -12.158 3.533 12.123 1.00 78.50 132 ILE A CA 1
ATOM 1032 C C . ILE A 1 132 ? -13.404 2.713 12.471 1.00 78.50 132 ILE A C 1
ATOM 1034 O O . ILE A 1 132 ? -13.705 2.506 13.652 1.00 78.50 132 ILE A O 1
ATOM 1038 N N . LEU A 1 133 ? -14.126 2.227 11.458 1.00 79.75 133 LEU A N 1
ATOM 1039 C CA . LEU A 1 133 ? -15.339 1.437 11.641 1.00 79.75 133 LEU A CA 1
ATOM 1040 C C . LEU A 1 133 ? -15.042 0.162 12.439 1.00 79.75 133 LEU A C 1
ATOM 1042 O O . LEU A 1 133 ? -15.730 -0.115 13.424 1.00 79.75 133 LEU A O 1
ATOM 1046 N N . ALA A 1 134 ? -13.990 -0.576 12.078 1.00 85.12 134 ALA A N 1
ATOM 1047 C CA . ALA A 1 134 ? -13.585 -1.792 12.777 1.00 85.12 134 ALA A CA 1
ATOM 1048 C C . ALA A 1 134 ? -13.257 -1.529 14.257 1.00 85.12 134 ALA A C 1
ATOM 1050 O O . ALA A 1 134 ? -13.756 -2.238 15.136 1.00 85.12 134 ALA A O 1
ATOM 1051 N N . VAL A 1 135 ? -12.486 -0.475 14.554 1.00 87.19 135 VAL A N 1
ATOM 1052 C CA . VAL A 1 135 ? -12.178 -0.069 15.935 1.00 87.19 135 VAL A CA 1
ATOM 1053 C C . VAL A 1 135 ? -13.460 0.299 16.684 1.00 87.19 135 VAL A C 1
ATOM 1055 O O . VAL A 1 135 ? -13.668 -0.176 17.801 1.00 87.19 135 VAL A O 1
ATOM 1058 N N . SER A 1 136 ? -14.359 1.073 16.070 1.00 87.56 136 SER A N 1
ATOM 1059 C CA . SER A 1 136 ? -15.614 1.492 16.708 1.00 87.56 136 SER A CA 1
ATOM 1060 C C . SER A 1 136 ? -16.492 0.305 17.118 1.00 87.56 136 SER A C 1
ATOM 1062 O O . SER A 1 136 ? -17.012 0.279 18.234 1.00 87.56 136 SER A O 1
ATOM 1064 N N . ILE A 1 137 ? -16.594 -0.723 16.269 1.00 90.44 137 ILE A N 1
ATOM 1065 C CA . ILE A 1 137 ? -17.391 -1.927 16.530 1.00 90.44 137 ILE A CA 1
ATOM 1066 C C . ILE A 1 137 ? -16.797 -2.728 17.690 1.00 90.44 137 ILE A C 1
ATOM 1068 O O . ILE A 1 137 ? -17.533 -3.175 18.572 1.00 90.44 137 ILE A O 1
ATOM 1072 N N . VAL A 1 138 ? -15.470 -2.885 17.732 1.00 94.00 138 VAL A N 1
ATOM 1073 C CA . VAL A 1 138 ? -14.790 -3.583 18.833 1.00 94.00 138 VAL A CA 1
ATOM 1074 C C . VAL A 1 138 ? -15.022 -2.853 20.153 1.00 94.00 138 VAL A C 1
ATOM 1076 O O . VAL A 1 138 ? -15.398 -3.477 21.147 1.00 94.00 138 VAL A O 1
ATOM 1079 N N . VAL A 1 139 ? -14.846 -1.531 20.169 1.00 94.38 139 VAL A N 1
ATOM 1080 C CA . VAL A 1 139 ? -15.021 -0.725 21.382 1.00 94.38 139 VAL A CA 1
ATOM 1081 C C . VAL A 1 139 ? -16.481 -0.742 21.847 1.00 94.38 139 VAL A C 1
ATOM 1083 O O . VAL A 1 139 ? -16.727 -0.953 23.035 1.00 94.38 139 VAL A O 1
ATOM 1086 N N . LEU A 1 140 ? -17.450 -0.637 20.930 1.00 92.88 140 LEU A N 1
ATOM 1087 C CA . LEU A 1 140 ? -18.875 -0.816 21.231 1.00 92.88 140 LEU A CA 1
ATOM 1088 C C . LEU A 1 140 ? -19.160 -2.198 21.830 1.00 92.88 140 LEU A C 1
ATOM 1090 O O . LEU A 1 140 ? -19.854 -2.299 22.844 1.00 92.88 140 LEU A O 1
ATOM 1094 N N . GLY A 1 141 ? -18.589 -3.258 21.256 1.00 94.25 141 GLY A N 1
ATOM 1095 C CA . GLY A 1 141 ? -18.706 -4.620 21.774 1.00 94.25 141 GLY A CA 1
ATOM 1096 C C . GLY A 1 141 ? -18.176 -4.753 23.204 1.00 94.25 141 GLY A C 1
ATOM 1097 O O . GLY A 1 141 ? -18.836 -5.356 24.053 1.00 94.25 141 GLY A O 1
ATOM 1098 N N . LEU A 1 142 ? -17.028 -4.135 23.505 1.00 94.50 142 LEU A N 1
ATOM 1099 C CA . LEU A 1 142 ? -16.469 -4.088 24.860 1.00 94.50 142 LEU A CA 1
ATOM 1100 C C . LEU A 1 142 ? -17.368 -3.304 25.824 1.00 94.50 142 LEU A C 1
ATOM 1102 O O . LEU A 1 142 ? -17.601 -3.770 26.940 1.00 94.50 142 LEU A O 1
ATOM 1106 N N . THR A 1 143 ? -17.915 -2.160 25.401 1.00 94.06 143 THR A N 1
ATOM 1107 C CA . THR A 1 143 ? -18.853 -1.369 26.211 1.00 94.06 143 THR A CA 1
ATOM 1108 C C . THR A 1 143 ? -20.108 -2.179 26.550 1.00 94.06 143 THR A C 1
ATOM 1110 O O . THR A 1 143 ? -20.484 -2.266 27.722 1.00 94.06 143 THR A O 1
ATOM 1113 N N . VAL A 1 144 ? -20.726 -2.834 25.559 1.00 94.44 144 VAL A N 1
ATOM 1114 C CA . VAL A 1 144 ? -21.921 -3.674 25.754 1.00 94.44 144 VAL A CA 1
ATOM 1115 C C . VAL A 1 144 ? -21.608 -4.862 26.663 1.00 94.44 144 VAL A C 1
ATOM 1117 O O . VAL A 1 144 ? -22.329 -5.110 27.630 1.00 94.44 144 VAL A O 1
ATOM 1120 N N . ALA A 1 145 ? -20.508 -5.577 26.413 1.00 93.75 145 ALA A N 1
ATOM 1121 C CA . ALA A 1 145 ? -20.103 -6.711 27.238 1.00 93.75 145 ALA A CA 1
ATOM 1122 C C . ALA A 1 145 ? -19.789 -6.293 28.684 1.00 93.75 145 ALA A C 1
ATOM 1124 O O . ALA A 1 145 ? -20.166 -7.000 29.622 1.00 93.75 145 ALA A O 1
ATOM 1125 N N . GLY A 1 146 ? -19.133 -5.145 28.87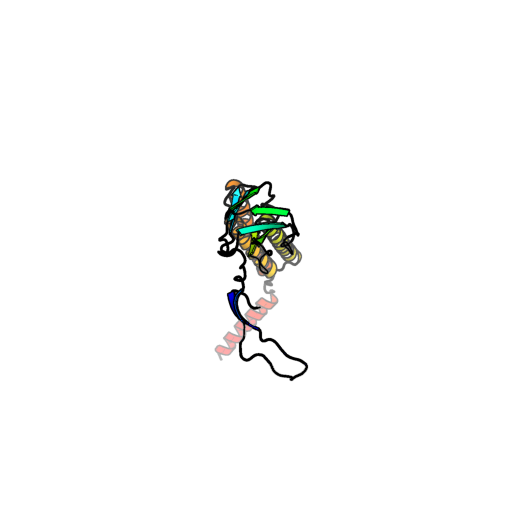4 1.00 91.81 146 GLY A N 1
ATOM 1126 C CA . GLY A 1 146 ? -18.841 -4.563 30.184 1.00 91.81 146 GLY A CA 1
ATOM 1127 C C . GLY A 1 146 ? -20.112 -4.222 30.950 1.00 91.81 146 GLY A C 1
ATOM 1128 O O . GLY A 1 146 ? -20.240 -4.595 32.117 1.00 91.81 146 GLY A O 1
ATOM 1129 N N . PHE A 1 147 ? -21.081 -3.608 30.272 1.00 89.62 147 PHE A N 1
ATOM 1130 C CA . PHE A 1 147 ? -22.375 -3.264 30.849 1.00 89.62 147 PHE A CA 1
ATOM 1131 C C . PHE A 1 147 ? -23.185 -4.507 31.246 1.00 89.62 147 PHE A C 1
ATOM 1133 O O . PHE A 1 147 ? -23.590 -4.635 32.403 1.00 89.62 147 PHE A O 1
ATOM 1140 N N . VAL A 1 148 ? -23.362 -5.465 30.328 1.00 93.88 148 VAL A N 1
ATOM 1141 C CA . VAL A 1 148 ? -24.142 -6.695 30.569 1.00 93.88 148 VAL A CA 1
ATOM 1142 C C . VAL A 1 148 ? -23.536 -7.528 31.698 1.00 93.88 148 VAL A C 1
ATOM 1144 O O . VAL A 1 148 ? -24.257 -8.028 32.560 1.00 93.88 148 VAL A O 1
ATOM 1147 N N . LYS A 1 149 ? -22.204 -7.653 31.734 1.00 92.81 149 LYS A N 1
ATOM 1148 C CA . LYS A 1 149 ? -21.498 -8.423 32.770 1.00 92.81 149 LYS A CA 1
ATOM 1149 C C . LYS A 1 149 ? -21.262 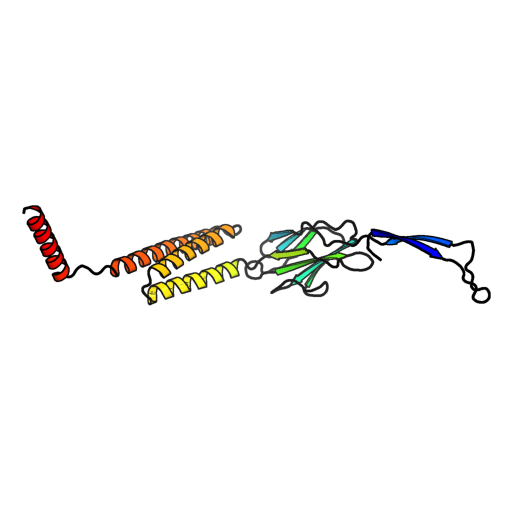-7.635 34.062 1.00 92.81 149 LYS A C 1
ATOM 1151 O O . LYS A 1 149 ? -20.711 -8.204 35.001 1.00 92.81 149 LYS A O 1
ATOM 1156 N N . LYS A 1 150 ? -21.633 -6.347 34.114 1.00 90.12 150 LYS A N 1
ATOM 1157 C CA . LYS A 1 150 ? -21.297 -5.413 35.206 1.00 90.12 150 LYS A CA 1
ATOM 1158 C C . LYS A 1 150 ? -19.800 -5.449 35.564 1.00 90.12 150 LYS A C 1
ATOM 1160 O O . LYS A 1 150 ? -19.424 -5.431 36.734 1.00 90.12 150 LYS A O 1
ATOM 1165 N N . ASN A 1 151 ? -18.944 -5.551 34.547 1.00 92.25 151 ASN A N 1
ATOM 1166 C CA . ASN A 1 151 ? -17.503 -5.734 34.697 1.00 92.25 151 ASN A CA 1
ATOM 1167 C C . ASN A 1 151 ? -16.777 -4.388 34.552 1.00 92.25 151 ASN A C 1
ATOM 1169 O O . ASN A 1 151 ? -16.492 -3.956 33.437 1.00 92.25 151 ASN A O 1
ATOM 1173 N N . GLY A 1 152 ? -16.457 -3.747 35.680 1.00 88.44 152 GLY A N 1
ATOM 1174 C CA . GLY A 1 152 ? -15.768 -2.450 35.718 1.00 88.44 152 GLY A CA 1
ATOM 1175 C C . GLY A 1 152 ? -14.458 -2.398 34.915 1.00 88.44 152 GLY A C 1
ATOM 1176 O O . GLY A 1 152 ? -14.317 -1.518 34.065 1.00 88.44 152 GLY A O 1
ATOM 1177 N N . PRO A 1 153 ? -13.514 -3.344 35.092 1.00 91.69 153 PRO A N 1
ATOM 1178 C CA . PRO A 1 153 ? -12.306 -3.415 34.267 1.00 91.69 153 PRO A CA 1
ATOM 1179 C C . PRO A 1 153 ? -12.572 -3.404 32.756 1.00 91.69 153 PRO A C 1
ATOM 1181 O O . PRO A 1 153 ? -11.905 -2.673 32.030 1.00 91.69 153 PRO A O 1
ATOM 1184 N N . LEU A 1 154 ? -13.580 -4.145 32.285 1.00 90.50 154 LEU A N 1
ATOM 1185 C CA . LEU A 1 154 ? -13.945 -4.184 30.863 1.00 90.50 154 LEU A CA 1
ATOM 1186 C C . LEU A 1 154 ? -14.534 -2.849 30.369 1.00 90.50 154 LEU A C 1
ATOM 1188 O O . LEU A 1 154 ? -14.360 -2.458 29.218 1.00 90.50 154 LEU A O 1
ATOM 1192 N N . MET A 1 155 ? -15.208 -2.111 31.252 1.00 90.69 155 MET A N 1
ATOM 1193 C CA . MET A 1 155 ? -15.698 -0.768 30.938 1.00 90.69 155 MET A CA 1
ATOM 1194 C C . MET A 1 155 ? -14.557 0.256 30.892 1.00 90.69 155 MET A C 1
ATOM 1196 O O . MET A 1 155 ? -14.546 1.112 30.010 1.00 90.69 155 MET A O 1
ATOM 1200 N N . LEU A 1 156 ? -13.553 0.135 31.766 1.00 90.56 156 LEU A N 1
ATOM 1201 C CA . LEU A 1 156 ? -12.329 0.943 31.699 1.00 90.56 156 LEU A CA 1
ATOM 1202 C C . LEU A 1 156 ? -11.536 0.691 30.413 1.00 90.56 156 LEU A C 1
ATOM 1204 O O . LEU A 1 156 ? -11.091 1.647 29.783 1.00 90.56 156 LEU A O 1
ATOM 1208 N N . THR A 1 157 ? -11.398 -0.567 29.984 1.00 90.75 157 THR A N 1
ATOM 1209 C CA . THR A 1 157 ? -10.733 -0.865 28.707 1.00 90.75 157 THR A CA 1
ATOM 1210 C C . THR A 1 157 ? -11.512 -0.292 27.523 1.00 90.75 157 THR A C 1
ATOM 1212 O O . THR A 1 157 ? -10.901 0.289 26.630 1.00 90.75 157 THR A O 1
ATOM 1215 N N . SER A 1 158 ? -12.850 -0.344 27.543 1.00 92.88 158 SER A N 1
ATOM 1216 C CA . SER A 1 158 ? -13.666 0.323 26.516 1.00 92.88 158 SER A CA 1
ATOM 1217 C C . SER A 1 158 ? -13.510 1.852 26.522 1.00 92.88 158 SER A C 1
ATOM 1219 O O . SER A 1 158 ? -13.472 2.462 25.459 1.00 92.88 158 SER A O 1
ATOM 1221 N N . SER A 1 159 ? -13.321 2.479 27.691 1.00 92.12 159 SER A N 1
ATOM 1222 C CA . SER A 1 159 ? -13.048 3.919 27.791 1.00 92.12 159 SER A CA 1
ATOM 1223 C C . SER A 1 159 ? -11.748 4.306 27.086 1.00 92.12 159 SER A C 1
ATOM 1225 O O . SER A 1 159 ? -11.721 5.315 26.388 1.00 92.12 159 SER A O 1
ATOM 1227 N N . LEU A 1 160 ? -10.681 3.520 27.253 1.00 92.25 160 LEU A N 1
ATOM 1228 C CA . LEU A 1 160 ? -9.418 3.734 26.538 1.00 92.25 160 LEU A CA 1
ATOM 1229 C C . LEU A 1 160 ? -9.587 3.518 25.029 1.00 92.25 160 LEU A C 1
ATOM 1231 O O . LEU A 1 160 ? -9.022 4.265 24.235 1.00 92.25 160 LEU A O 1
ATOM 1235 N N . GLY A 1 161 ? -10.415 2.547 24.637 1.00 92.44 161 GLY A N 1
ATOM 1236 C CA . GLY A 1 161 ? -10.785 2.318 23.242 1.00 92.44 161 GLY A CA 1
ATOM 1237 C C . GLY A 1 161 ? -11.470 3.525 22.594 1.00 92.44 161 GLY A C 1
ATOM 1238 O O . GLY A 1 161 ? -11.120 3.895 21.478 1.00 92.44 161 GLY A O 1
ATOM 1239 N N . TRP A 1 162 ? -12.384 4.192 23.304 1.00 92.50 162 TRP A N 1
ATOM 1240 C CA . TRP A 1 162 ? -13.038 5.412 22.814 1.00 92.50 162 TRP A CA 1
ATOM 1241 C C . TRP A 1 162 ? -12.082 6.607 22.693 1.00 92.50 162 TRP A C 1
ATOM 1243 O O . TRP A 1 162 ? -12.227 7.412 21.774 1.00 92.50 162 TRP A O 1
ATOM 1253 N N . VAL A 1 163 ? -11.073 6.699 23.568 1.00 90.12 163 VAL A N 1
ATOM 1254 C CA . VAL A 1 163 ? -9.996 7.699 23.448 1.00 90.12 163 VAL A CA 1
ATOM 1255 C C . VAL A 1 163 ? -9.129 7.423 22.220 1.00 90.12 163 VAL A C 1
ATOM 1257 O O . VAL A 1 163 ? -8.842 8.346 21.462 1.00 90.12 163 VAL A O 1
ATOM 1260 N N . LEU A 1 164 ? -8.750 6.160 21.990 1.00 88.31 164 LEU A N 1
ATOM 1261 C CA . LEU A 1 164 ? -8.006 5.766 20.792 1.00 88.31 164 LEU A CA 1
ATOM 1262 C C . LEU A 1 164 ? -8.810 6.058 19.519 1.00 88.31 164 LEU A C 1
ATOM 1264 O O . LEU A 1 164 ? -8.270 6.637 18.585 1.00 88.31 164 LEU A O 1
ATOM 1268 N N . PHE A 1 165 ? -10.101 5.721 19.500 1.00 86.06 165 PHE A N 1
ATOM 1269 C CA . PHE A 1 165 ? -11.005 6.048 18.397 1.00 86.06 165 PHE A CA 1
ATOM 1270 C C . PHE A 1 165 ? -11.034 7.557 18.114 1.00 86.06 165 PHE A C 1
ATOM 1272 O O . PHE A 1 165 ? -10.847 7.966 16.973 1.00 86.06 165 PHE A O 1
ATOM 1279 N N . ALA A 1 166 ? -11.193 8.392 19.147 1.00 83.50 166 ALA A N 1
ATOM 1280 C CA . ALA A 1 166 ? -11.163 9.846 18.990 1.00 83.50 166 ALA A CA 1
ATOM 1281 C C . ALA A 1 166 ? -9.817 10.338 18.426 1.00 83.50 166 ALA A C 1
ATOM 1283 O O . ALA A 1 166 ? -9.791 11.186 17.541 1.00 83.50 166 ALA A O 1
ATOM 1284 N N . PHE A 1 167 ? -8.696 9.782 18.891 1.00 80.69 167 PHE A N 1
ATOM 1285 C CA . PHE A 1 167 ? -7.372 10.134 18.378 1.00 80.69 167 PHE A CA 1
ATOM 1286 C C . PHE A 1 167 ? -7.178 9.740 16.903 1.00 80.69 167 PHE A C 1
ATOM 1288 O O . PHE A 1 167 ? -6.658 10.536 16.125 1.00 80.69 167 PHE A O 1
ATOM 1295 N N . LEU A 1 168 ? -7.631 8.548 16.498 1.00 78.56 168 LEU A N 1
ATOM 1296 C CA . LEU A 1 168 ? -7.578 8.102 15.100 1.00 78.56 168 LEU A CA 1
ATOM 1297 C C . LEU A 1 168 ? -8.412 9.011 14.192 1.00 78.56 168 LEU A C 1
ATOM 1299 O O . LEU A 1 168 ? -7.914 9.459 13.164 1.00 78.56 168 LEU A O 1
ATOM 1303 N N . MET A 1 169 ? -9.628 9.361 14.626 1.00 75.94 169 MET A N 1
ATOM 1304 C CA . MET A 1 169 ? -10.474 10.330 13.924 1.00 75.94 169 MET A CA 1
ATOM 1305 C C . MET A 1 169 ? -9.753 11.671 13.749 1.00 75.94 169 MET A C 1
ATOM 1307 O O . MET A 1 169 ? -9.752 12.214 12.651 1.00 75.94 169 MET A O 1
ATOM 1311 N N . TYR A 1 170 ? -9.111 12.199 14.800 1.00 75.75 170 TYR A N 1
ATOM 1312 C CA . TYR A 1 170 ? -8.392 13.478 14.737 1.00 75.75 170 TYR A CA 1
ATOM 1313 C C . TYR A 1 170 ? -7.279 13.484 13.682 1.00 75.75 170 TYR A C 1
ATOM 1315 O O . TYR A 1 170 ? -7.129 14.466 12.963 1.00 75.75 170 TYR A O 1
ATOM 1323 N N . ASN A 1 171 ? -6.511 12.399 13.569 1.00 71.81 171 ASN A N 1
ATOM 1324 C CA . ASN A 1 171 ? -5.360 12.360 12.664 1.00 71.81 171 ASN A CA 1
ATOM 1325 C C . ASN A 1 171 ? -5.743 12.211 11.184 1.00 71.81 171 ASN A C 1
ATOM 1327 O O . ASN A 1 171 ? -4.980 12.649 10.332 1.00 71.81 171 ASN A O 1
ATOM 1331 N N . GLN A 1 172 ? -6.914 11.647 10.875 1.00 67.12 172 GLN A N 1
ATOM 1332 C CA . GLN A 1 172 ? -7.417 11.495 9.495 1.00 67.12 172 GLN A CA 1
ATOM 1333 C C . GLN A 1 172 ? -8.198 12.731 8.998 1.00 67.12 172 GLN A C 1
ATOM 1335 O O . GLN A 1 172 ? -8.636 12.836 7.857 1.00 67.12 172 GLN A O 1
ATOM 1340 N N . SER A 1 173 ? -8.381 13.722 9.868 1.00 59.81 173 SER A N 1
ATOM 1341 C CA . SER A 1 173 ? -9.295 14.847 9.691 1.00 59.81 173 SER A CA 1
ATOM 1342 C C . SER A 1 173 ? -8.693 16.049 8.941 1.00 59.81 173 SER A C 1
ATOM 1344 O O . SER A 1 173 ? -8.686 17.149 9.494 1.00 59.81 173 SER A O 1
ATOM 1346 N N . PHE A 1 174 ? -8.248 15.913 7.687 1.00 53.31 174 PHE A N 1
ATOM 1347 C CA . PHE A 1 174 ? -7.771 17.079 6.906 1.00 53.31 174 PHE A CA 1
ATOM 1348 C C . PHE A 1 174 ? -8.733 17.610 5.826 1.00 53.31 174 PHE A C 1
ATOM 1350 O O . PHE A 1 174 ? -8.453 18.662 5.257 1.00 53.31 174 PHE A O 1
ATOM 1357 N N . ALA A 1 175 ? -9.908 16.997 5.612 1.00 52.41 175 ALA A N 1
ATOM 1358 C CA . ALA A 1 175 ? -10.835 17.442 4.556 1.00 52.41 175 ALA A CA 1
ATOM 1359 C C . ALA A 1 175 ? -12.163 18.084 5.027 1.00 52.41 175 ALA A C 1
ATOM 1361 O O . ALA A 1 175 ? -12.684 18.940 4.321 1.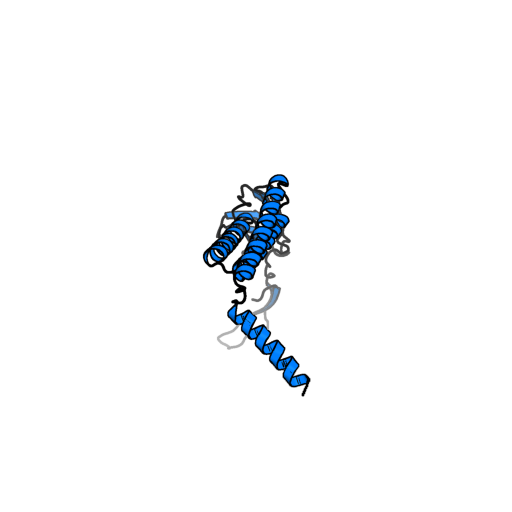00 52.41 175 ALA A O 1
ATOM 1362 N N . ASN A 1 176 ? -12.718 17.753 6.210 1.00 54.19 176 ASN A N 1
ATOM 1363 C CA . ASN A 1 176 ? -14.069 18.208 6.617 1.00 54.19 176 ASN A CA 1
ATOM 1364 C C . ASN A 1 176 ? -14.226 18.510 8.127 1.00 54.19 176 ASN A C 1
ATOM 1366 O O . ASN A 1 176 ? -14.786 17.722 8.891 1.00 54.19 176 ASN A O 1
ATOM 1370 N N . ALA A 1 177 ? -13.808 19.701 8.570 1.00 53.75 177 ALA A N 1
ATOM 1371 C CA . ALA A 1 177 ? -13.769 20.106 9.988 1.00 53.75 177 ALA A CA 1
ATOM 1372 C C . ALA A 1 177 ? -15.091 19.941 10.791 1.00 53.75 177 ALA A C 1
ATOM 1374 O O . ALA A 1 177 ? -15.059 19.753 12.012 1.00 53.75 177 ALA A O 1
ATOM 1375 N N . PHE A 1 178 ? -16.257 19.992 10.135 1.00 50.03 178 PHE A N 1
ATOM 1376 C CA . PHE A 1 178 ? -17.567 19.935 10.804 1.00 50.03 178 PHE A CA 1
ATOM 1377 C C . PHE A 1 178 ? -17.973 18.515 11.242 1.00 50.03 178 PHE A C 1
ATOM 1379 O O . PHE A 1 178 ? -18.467 18.331 12.352 1.00 50.03 178 PHE A O 1
ATOM 1386 N N . MET A 1 179 ? -17.707 17.496 10.418 1.00 57.47 179 MET A N 1
ATOM 1387 C CA . MET A 1 179 ? -17.899 16.086 10.805 1.00 57.47 179 MET A CA 1
ATOM 1388 C C . MET A 1 179 ? -16.872 15.674 11.872 1.00 57.47 179 MET A C 1
ATOM 1390 O O . MET A 1 179 ? -17.196 14.973 12.832 1.00 57.47 179 MET A O 1
ATOM 1394 N N . ASN A 1 180 ? -15.654 16.208 11.761 1.00 58.19 180 ASN A N 1
ATOM 1395 C CA . ASN A 1 180 ? -14.514 15.852 12.603 1.00 58.19 180 ASN A CA 1
ATOM 1396 C C . ASN A 1 180 ? -14.706 16.274 14.066 1.00 58.19 180 ASN A C 1
ATOM 1398 O O . ASN A 1 180 ? -14.465 15.491 14.982 1.00 58.19 180 ASN A O 1
ATOM 1402 N N . THR A 1 181 ? -15.227 17.478 14.310 1.00 62.88 181 THR A N 1
ATOM 1403 C CA . THR A 1 181 ? -15.512 17.947 15.679 1.00 62.88 181 THR A CA 1
ATOM 1404 C C . THR A 1 181 ? -16.657 17.181 16.347 1.00 62.88 181 THR A C 1
ATOM 1406 O O . THR A 1 181 ? -16.565 16.871 17.535 1.00 62.88 181 THR A O 1
ATOM 1409 N N . GLY A 1 182 ? -17.705 16.810 15.605 1.00 64.81 182 GLY A N 1
ATOM 1410 C CA . GLY A 1 182 ? -18.830 16.031 16.134 1.00 64.81 182 GLY A CA 1
ATOM 1411 C C . GLY A 1 182 ? -18.431 14.622 16.587 1.00 64.81 182 GLY A C 1
ATOM 1412 O O . GLY A 1 182 ? -18.779 14.201 17.692 1.00 64.81 182 GLY A O 1
ATOM 1413 N N . LEU A 1 183 ? -17.647 13.911 15.773 1.00 67.56 183 LEU A N 1
ATOM 1414 C CA . LEU A 1 183 ? -17.173 12.560 16.096 1.00 67.56 183 LEU A CA 1
ATOM 1415 C C . LEU A 1 183 ? -16.093 12.545 17.193 1.00 67.56 183 LEU A C 1
ATOM 1417 O O . LEU A 1 183 ? -16.079 11.629 18.019 1.00 67.56 183 LEU A O 1
ATOM 1421 N N . LEU A 1 184 ? -15.251 13.582 17.279 1.00 71.31 184 LEU A N 1
ATOM 1422 C CA . LEU A 1 184 ? -14.320 13.769 18.400 1.00 71.31 184 LEU A CA 1
ATOM 1423 C C . LEU A 1 184 ? -15.052 13.964 19.727 1.00 71.31 184 LEU A C 1
ATOM 1425 O O . LEU A 1 184 ? -14.721 13.319 20.727 1.00 71.31 184 LEU A O 1
ATOM 1429 N N . MET A 1 185 ? -16.076 14.822 19.732 1.00 74.88 185 MET A N 1
ATOM 1430 C CA . MET A 1 185 ? -16.920 15.027 20.908 1.00 74.88 185 MET A CA 1
ATOM 1431 C C . MET A 1 185 ? -17.641 13.739 21.310 1.00 74.88 185 MET A C 1
ATOM 1433 O O . MET A 1 185 ? -17.745 13.453 22.502 1.00 74.88 185 MET A O 1
ATOM 1437 N N . PHE A 1 186 ? -18.078 12.928 20.342 1.00 80.44 186 PHE A N 1
ATOM 1438 C CA . PHE A 1 186 ? -18.694 11.632 20.613 1.00 80.44 186 PHE A CA 1
ATOM 1439 C C . PHE A 1 186 ? -17.726 10.651 21.293 1.00 80.44 186 PHE A C 1
ATOM 1441 O O . PHE A 1 186 ? -18.055 10.112 22.351 1.00 80.44 186 PHE A O 1
ATOM 1448 N N . GLY A 1 187 ? -16.519 10.457 20.747 1.00 83.62 187 GLY A N 1
ATOM 1449 C CA . GLY A 1 187 ? -15.515 9.569 21.349 1.00 83.62 187 GLY A CA 1
ATOM 1450 C C . GLY A 1 187 ? -15.120 10.006 22.766 1.00 83.62 187 GLY A C 1
ATOM 1451 O O . GLY A 1 187 ? -15.100 9.191 23.691 1.00 83.62 187 GLY A O 1
ATOM 1452 N N . GLY A 1 188 ? -14.904 11.309 22.975 1.00 84.38 188 GLY A N 1
ATOM 1453 C CA . GLY A 1 188 ? -14.622 11.868 24.301 1.00 84.38 188 GLY A CA 1
ATOM 1454 C C . GLY A 1 188 ? -15.774 11.682 25.295 1.00 84.38 188 GLY A C 1
ATOM 1455 O O . GLY A 1 188 ? -15.555 11.240 26.425 1.00 84.38 188 GLY A O 1
ATOM 1456 N N . ALA A 1 189 ? -17.014 11.954 24.877 1.00 86.62 189 ALA A N 1
ATOM 1457 C CA . ALA A 1 189 ? -18.196 11.761 25.716 1.00 86.62 189 ALA A CA 1
ATOM 1458 C C . ALA A 1 189 ? -18.381 10.286 26.109 1.00 86.62 189 ALA A C 1
ATOM 1460 O O . ALA A 1 189 ? -18.620 9.981 27.280 1.00 86.62 189 ALA A O 1
ATOM 1461 N N . MET A 1 190 ? -18.206 9.361 25.163 1.00 88.69 190 MET A N 1
ATOM 1462 C CA . MET A 1 190 ? -18.324 7.924 25.418 1.00 88.69 190 MET A CA 1
ATOM 1463 C C . MET A 1 190 ? -17.243 7.404 26.366 1.00 88.69 190 MET A C 1
ATOM 1465 O O . MET A 1 190 ? -17.544 6.581 27.237 1.00 88.69 190 MET A O 1
ATOM 1469 N N . ALA A 1 191 ? -16.013 7.915 26.266 1.00 90.19 191 ALA A N 1
ATOM 1470 C CA . ALA A 1 191 ? -14.953 7.598 27.219 1.00 90.19 191 ALA A CA 1
ATOM 1471 C C . ALA A 1 191 ? -15.354 7.996 28.651 1.00 90.19 191 ALA A C 1
ATOM 1473 O O . ALA A 1 191 ? -15.285 7.174 29.567 1.00 90.19 191 ALA A O 1
ATOM 1474 N N . ILE A 1 192 ? -15.871 9.215 28.840 1.00 90.19 192 ILE A N 1
ATOM 1475 C CA . ILE A 1 192 ? -16.329 9.702 30.152 1.00 90.19 192 ILE A CA 1
ATOM 1476 C C . ILE A 1 192 ? -17.457 8.820 30.703 1.00 90.19 192 ILE A C 1
ATOM 1478 O O . ILE A 1 192 ? -17.413 8.417 31.868 1.00 90.19 192 ILE A O 1
ATOM 1482 N N . VAL A 1 193 ? -18.443 8.470 29.871 1.00 91.25 193 VAL A N 1
ATOM 1483 C CA . VAL A 1 193 ? -19.561 7.599 30.268 1.00 91.25 193 VAL A CA 1
ATOM 1484 C C . VAL A 1 193 ? -19.058 6.220 30.706 1.00 91.25 193 VAL A C 1
ATOM 1486 O O . VAL A 1 193 ? -19.451 5.728 31.766 1.00 91.25 193 VAL A O 1
ATOM 1489 N N . CYS A 1 194 ? -18.156 5.599 29.944 1.00 89.19 194 CYS A N 1
ATOM 1490 C CA . CYS A 1 194 ? -17.618 4.277 30.271 1.00 89.19 194 CYS A CA 1
ATOM 1491 C C . CYS A 1 194 ? -16.772 4.295 31.553 1.00 89.19 194 CYS A C 1
ATOM 1493 O O . CYS A 1 194 ? -16.896 3.391 32.386 1.00 89.19 194 CYS A O 1
ATOM 1495 N N . ALA A 1 195 ? -15.958 5.336 31.750 1.00 89.44 195 ALA A N 1
ATOM 1496 C CA . ALA A 1 195 ? -15.183 5.529 32.973 1.00 89.44 195 ALA A CA 1
ATOM 1497 C C . ALA A 1 195 ? -16.094 5.711 34.198 1.00 89.44 195 ALA A C 1
ATOM 1499 O O . ALA A 1 195 ? -15.878 5.079 35.237 1.00 89.44 195 ALA A O 1
ATOM 1500 N N . PHE A 1 196 ? -17.157 6.511 34.065 1.00 91.06 196 PHE A N 1
ATOM 1501 C CA . PHE A 1 196 ? -18.140 6.709 35.127 1.00 91.06 196 PHE A CA 1
ATOM 1502 C C . PHE A 1 196 ? -18.863 5.405 35.480 1.00 91.06 196 PHE A C 1
ATOM 1504 O O . PHE A 1 196 ? -18.944 5.026 36.649 1.00 91.06 196 PHE A O 1
ATOM 1511 N N . LEU A 1 197 ? -19.335 4.659 34.480 1.00 87.75 197 LEU A N 1
ATOM 1512 C CA . LEU A 1 197 ? -20.004 3.380 34.710 1.00 87.75 197 LEU A CA 1
ATOM 1513 C C . LEU A 1 197 ? -19.064 2.342 35.342 1.00 87.75 197 LEU A C 1
ATOM 1515 O O . LEU A 1 197 ? -19.463 1.648 36.280 1.00 87.75 197 LEU A O 1
ATOM 1519 N N . SER A 1 198 ? -17.795 2.295 34.930 1.00 87.88 198 SER A N 1
ATOM 1520 C CA . SER A 1 198 ? -16.782 1.476 35.603 1.00 87.88 198 SER A CA 1
ATOM 1521 C C . SER A 1 198 ? -16.663 1.826 37.088 1.00 87.88 198 SER A C 1
ATOM 1523 O O . SER A 1 198 ? -16.749 0.947 37.949 1.00 87.88 198 SER A O 1
ATOM 1525 N N . TYR A 1 199 ? -16.562 3.118 37.409 1.00 88.19 199 TYR A N 1
ATOM 1526 C CA . TYR A 1 199 ? -16.503 3.568 38.795 1.00 88.19 199 TYR A CA 1
ATOM 1527 C C . TYR A 1 199 ? -17.742 3.138 39.592 1.00 88.19 199 TYR A C 1
ATOM 1529 O O . TYR A 1 199 ? -17.607 2.615 40.698 1.00 88.19 199 TYR A O 1
ATOM 1537 N N . THR A 1 200 ? -18.947 3.292 39.032 1.00 86.81 200 THR A N 1
ATOM 1538 C CA . THR A 1 200 ? -20.188 2.904 39.727 1.00 86.81 200 THR A CA 1
ATOM 1539 C C . THR A 1 200 ? -20.287 1.397 39.967 1.00 86.81 200 THR A C 1
ATOM 1541 O O . THR A 1 200 ? -20.670 0.984 41.061 1.00 86.81 200 THR A O 1
ATOM 1544 N N . THR A 1 201 ? -19.892 0.561 39.000 1.00 85.19 201 THR A N 1
ATOM 1545 C CA . THR A 1 201 ? -19.886 -0.902 39.172 1.00 85.19 201 THR A CA 1
ATOM 1546 C C . THR A 1 201 ? -18.909 -1.320 40.267 1.00 85.19 201 THR A C 1
ATOM 1548 O O . THR A 1 201 ? -19.278 -2.078 41.166 1.00 85.19 201 THR A O 1
ATOM 1551 N N . TRP A 1 202 ? -17.708 -0.742 40.284 1.00 82.06 202 TRP A N 1
ATOM 1552 C CA . TRP A 1 202 ? -16.737 -0.954 41.355 1.00 82.06 202 TRP A CA 1
ATOM 1553 C C . TRP A 1 202 ? -17.244 -0.470 42.723 1.00 82.06 202 TRP A C 1
ATOM 1555 O O . TRP A 1 202 ? -17.144 -1.197 43.713 1.00 82.06 202 TRP A O 1
ATOM 1565 N N . ALA A 1 203 ? -17.847 0.721 42.786 1.00 81.75 203 ALA A N 1
ATOM 1566 C CA . ALA A 1 203 ? -18.410 1.274 44.015 1.00 81.75 203 ALA A CA 1
ATOM 1567 C C . ALA A 1 203 ? -19.573 0.421 44.551 1.00 81.75 203 ALA A C 1
ATOM 1569 O O . ALA A 1 203 ? -19.674 0.217 45.759 1.00 81.75 203 ALA A O 1
ATOM 1570 N N . SER A 1 204 ? -20.404 -0.136 43.665 1.00 77.88 204 SER A N 1
ATOM 1571 C CA . SER A 1 204 ? -21.512 -1.028 44.031 1.00 77.88 204 SER A CA 1
ATOM 1572 C C . SER A 1 204 ? -21.056 -2.400 44.548 1.00 77.88 204 SER A C 1
ATOM 1574 O O . SER A 1 204 ? -21.760 -3.023 45.339 1.00 77.88 204 SER A O 1
ATOM 1576 N N . GLY A 1 205 ? -19.865 -2.862 44.146 1.00 68.44 205 GLY A N 1
ATOM 1577 C CA . GLY A 1 205 ? -19.266 -4.115 44.619 1.00 68.44 205 GLY A CA 1
ATOM 1578 C C . GLY A 1 205 ? -18.684 -4.036 46.034 1.00 68.44 205 GLY A C 1
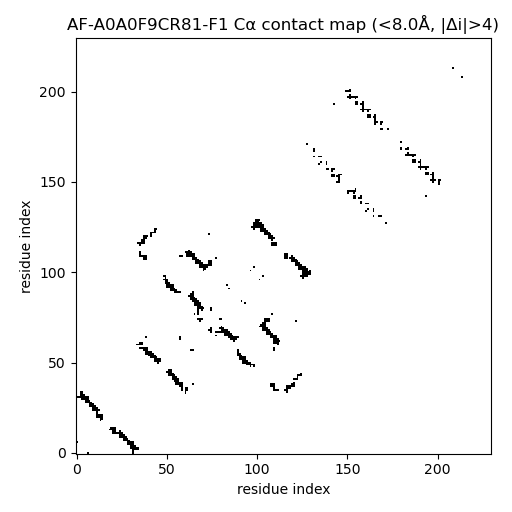ATOM 1579 O O . GLY A 1 205 ? -18.428 -5.070 46.656 1.00 68.44 205 GLY A O 1
ATOM 1580 N N . ARG A 1 206 ? -18.501 -2.828 46.585 1.00 70.00 206 ARG A N 1
ATOM 1581 C CA . ARG A 1 206 ? -18.146 -2.655 47.996 1.00 70.00 206 ARG A CA 1
ATOM 1582 C C . ARG A 1 206 ? -19.364 -3.005 48.849 1.00 70.00 206 ARG A C 1
ATOM 1584 O O . ARG A 1 206 ? -20.275 -2.194 49.003 1.00 70.00 206 ARG A O 1
ATOM 1591 N N . ARG A 1 207 ? -19.376 -4.215 49.423 1.00 61.12 207 ARG A N 1
ATOM 1592 C CA . ARG A 1 207 ? -20.330 -4.577 50.483 1.00 61.12 207 ARG A CA 1
ATOM 1593 C C . ARG A 1 207 ? -20.301 -3.479 51.546 1.00 61.12 207 ARG A C 1
ATOM 1595 O O . ARG A 1 207 ? -19.239 -3.193 52.099 1.00 61.12 207 ARG A O 1
ATOM 1602 N N . ARG A 1 208 ? -21.457 -2.877 51.842 1.00 64.38 208 ARG A N 1
ATOM 1603 C CA . ARG A 1 208 ? -21.616 -2.154 53.108 1.00 64.38 208 ARG A CA 1
ATOM 1604 C C . ARG A 1 208 ? -21.371 -3.179 54.223 1.00 64.38 208 ARG A C 1
ATOM 1606 O O . ARG A 1 208 ? -21.938 -4.271 54.120 1.00 64.38 208 ARG A O 1
ATOM 1613 N N . PRO A 1 209 ? -20.503 -2.896 55.210 1.00 69.31 209 PRO A N 1
ATOM 1614 C CA . PRO A 1 209 ? -20.321 -3.806 56.333 1.00 69.31 209 PRO A CA 1
ATOM 1615 C C . PRO A 1 209 ? -21.689 -4.077 56.962 1.00 69.31 209 PRO A C 1
ATOM 1617 O O . PRO A 1 209 ? -22.506 -3.164 57.099 1.00 69.31 209 PRO A O 1
ATOM 1620 N N . SER A 1 210 ? -21.980 -5.344 57.255 1.00 78.38 210 SER A N 1
ATOM 1621 C CA . SER A 1 210 ? -23.213 -5.670 57.967 1.00 78.38 210 SER A CA 1
ATOM 1622 C C . SER A 1 210 ? -23.149 -5.084 59.383 1.00 78.38 210 SER A C 1
ATOM 1624 O O . SER A 1 210 ? -22.060 -4.879 59.921 1.00 78.38 210 SER A O 1
ATOM 1626 N N . LEU A 1 211 ? -24.302 -4.845 60.019 1.00 77.75 211 LEU A N 1
ATOM 1627 C CA . LEU A 1 211 ? -24.347 -4.426 61.432 1.00 77.75 211 LEU A CA 1
ATOM 1628 C C . LEU A 1 211 ? -23.536 -5.375 62.332 1.00 77.75 211 LEU A C 1
ATOM 1630 O O . LEU A 1 211 ? -22.955 -4.954 63.328 1.00 77.75 211 LEU A O 1
ATOM 1634 N N . GLU A 1 212 ? -23.467 -6.652 61.963 1.00 81.31 212 GLU A N 1
ATOM 1635 C CA . GLU A 1 212 ? -22.700 -7.673 62.667 1.00 81.31 212 GLU A CA 1
ATOM 1636 C C . GLU A 1 212 ? -21.184 -7.531 62.442 1.00 81.31 212 GLU A C 1
ATOM 1638 O O . GLU A 1 212 ? -20.404 -7.655 63.389 1.00 81.31 212 GLU A O 1
ATOM 1643 N N . ASP A 1 213 ? -20.750 -7.183 61.226 1.00 83.56 213 ASP A N 1
ATOM 1644 C CA . ASP A 1 213 ? -19.352 -6.841 60.933 1.00 83.56 213 ASP A CA 1
ATOM 1645 C C . ASP A 1 213 ? -18.917 -5.576 61.682 1.00 83.56 213 ASP A C 1
ATOM 1647 O O . ASP A 1 213 ? -17.812 -5.534 62.232 1.00 83.56 213 ASP A O 1
ATOM 1651 N N . GLU A 1 214 ? -19.791 -4.567 61.759 1.00 83.31 214 GLU A N 1
ATOM 1652 C CA . GLU A 1 214 ? -19.550 -3.352 62.542 1.00 83.31 214 GLU A CA 1
ATOM 1653 C C . GLU A 1 214 ? -19.452 -3.671 64.035 1.00 83.31 214 GLU A C 1
ATOM 1655 O O . GLU A 1 214 ? -18.463 -3.311 64.676 1.00 83.31 214 GLU A O 1
ATOM 1660 N N . GLN A 1 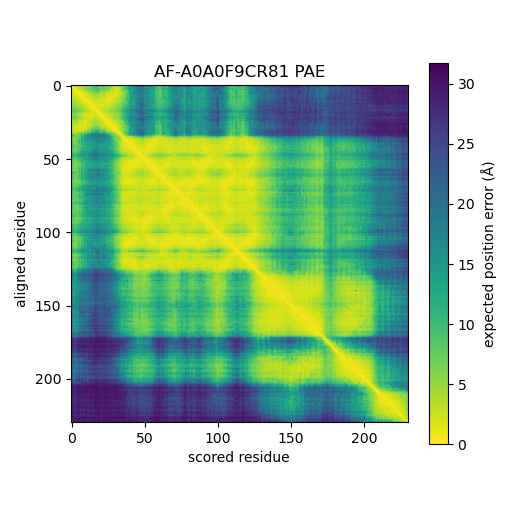215 ? -20.407 -4.417 64.599 1.00 84.38 215 GLN A N 1
ATOM 1661 C CA . GLN A 1 215 ? -20.353 -4.836 66.003 1.00 84.38 215 GLN A CA 1
ATOM 1662 C C . GLN A 1 215 ? -19.096 -5.658 66.314 1.00 84.38 215 GLN A C 1
ATOM 1664 O O . GLN A 1 215 ? -18.467 -5.463 67.358 1.00 84.38 215 GLN A O 1
ATOM 1669 N N . ASN A 1 216 ? -18.676 -6.544 65.411 1.00 86.50 216 ASN A N 1
ATOM 1670 C CA . ASN A 1 216 ? -17.448 -7.319 65.569 1.00 86.50 216 ASN A CA 1
ATOM 1671 C C . ASN A 1 216 ? -16.184 -6.452 65.448 1.00 86.50 216 ASN A C 1
ATOM 1673 O O . ASN A 1 216 ? -15.207 -6.692 66.168 1.00 86.50 216 ASN A O 1
ATOM 1677 N N . ALA A 1 217 ? -16.192 -5.418 64.603 1.00 86.81 217 ALA A N 1
ATOM 1678 C CA . ALA A 1 217 ? -15.123 -4.427 64.536 1.00 86.81 217 ALA A CA 1
ATOM 1679 C C . ALA A 1 217 ? -15.029 -3.612 65.838 1.00 86.81 217 ALA A C 1
ATOM 1681 O O . ALA A 1 217 ? -13.933 -3.482 66.392 1.00 86.81 217 ALA A O 1
ATOM 1682 N N . TYR A 1 218 ? -16.164 -3.162 66.386 1.00 83.88 218 TYR A N 1
ATOM 1683 C CA . TYR A 1 218 ? -16.232 -2.482 67.685 1.00 83.88 218 TYR A CA 1
ATOM 1684 C C . TYR A 1 218 ? -15.730 -3.374 68.827 1.00 83.88 218 TYR A C 1
ATOM 1686 O O . TYR A 1 218 ? -14.886 -2.952 69.620 1.00 83.88 218 TYR A O 1
ATOM 1694 N N . ARG A 1 219 ? -16.151 -4.644 68.878 1.00 88.44 219 ARG A N 1
ATOM 1695 C CA . ARG A 1 219 ? -15.657 -5.618 69.870 1.00 88.44 219 ARG A CA 1
ATOM 1696 C C . ARG A 1 219 ? -14.142 -5.805 69.787 1.00 88.44 219 ARG A C 1
ATOM 1698 O O . ARG A 1 219 ? -13.462 -5.799 70.814 1.00 88.44 219 ARG A O 1
ATOM 1705 N N . LYS A 1 220 ? -13.587 -5.923 68.575 1.00 89.56 220 LYS A N 1
ATOM 1706 C CA . LYS A 1 220 ? -12.131 -6.018 68.364 1.00 89.56 220 LYS A CA 1
ATOM 1707 C C . LYS A 1 220 ? -11.390 -4.756 68.811 1.00 89.56 220 LYS A C 1
ATOM 1709 O O . LYS A 1 220 ? -10.282 -4.874 69.335 1.00 89.56 220 LYS A O 1
ATOM 1714 N N . GLN A 1 221 ? -11.965 -3.569 68.618 1.00 87.19 221 GLN A N 1
ATOM 1715 C CA . GLN A 1 221 ? -11.370 -2.317 69.093 1.00 87.19 221 GLN A CA 1
ATOM 1716 C C . GLN A 1 221 ? -11.340 -2.243 70.622 1.00 87.19 221 GLN A C 1
ATOM 1718 O O . GLN A 1 221 ? -10.283 -1.963 71.186 1.00 87.19 221 GLN A O 1
ATOM 1723 N N . ILE A 1 222 ? -12.444 -2.584 71.293 1.00 83.81 222 ILE A N 1
ATOM 1724 C CA . ILE A 1 222 ? -12.515 -2.607 72.763 1.00 83.81 222 ILE A CA 1
ATOM 1725 C C . ILE A 1 222 ? -11.477 -3.583 73.331 1.00 83.81 222 ILE A C 1
ATOM 1727 O O . ILE A 1 222 ? -10.676 -3.202 74.180 1.00 83.81 222 ILE A O 1
ATOM 1731 N N . LEU A 1 223 ? -11.395 -4.805 72.795 1.00 83.75 223 LEU A N 1
ATOM 1732 C CA . LEU A 1 223 ? -10.420 -5.810 73.242 1.00 83.75 223 LEU A CA 1
ATOM 1733 C C . LEU A 1 223 ? -8.959 -5.365 73.067 1.00 83.75 223 LEU A C 1
ATOM 1735 O O . LEU A 1 223 ? -8.112 -5.696 73.898 1.00 83.75 223 LEU A O 1
ATOM 1739 N N . LYS A 1 224 ? -8.644 -4.607 72.007 1.00 86.31 224 LYS A N 1
ATOM 1740 C CA . LYS A 1 224 ? -7.306 -4.025 71.811 1.00 86.31 224 LYS A CA 1
ATOM 1741 C C . LYS A 1 224 ? -6.983 -2.950 72.848 1.00 86.31 224 LYS A C 1
ATOM 1743 O O . LYS A 1 224 ? -5.842 -2.891 73.298 1.00 86.31 224 LYS A O 1
ATOM 1748 N N . ILE A 1 225 ? -7.961 -2.127 73.227 1.00 81.56 225 ILE A N 1
ATOM 1749 C CA . ILE A 1 225 ? -7.798 -1.103 74.268 1.00 81.56 225 ILE A CA 1
ATOM 1750 C C . ILE A 1 225 ? -7.591 -1.778 75.629 1.00 81.56 225 ILE A C 1
ATOM 1752 O O . ILE A 1 225 ? -6.641 -1.455 76.335 1.00 81.56 225 ILE A O 1
ATOM 1756 N N . THR A 1 226 ? -8.392 -2.796 75.957 1.00 79.12 226 THR A N 1
ATOM 1757 C CA . THR A 1 226 ? -8.271 -3.541 77.220 1.00 79.12 226 THR A CA 1
ATOM 1758 C C . THR A 1 226 ? -6.944 -4.300 77.339 1.00 79.12 226 THR A C 1
ATOM 1760 O O . THR A 1 226 ? -6.387 -4.375 78.428 1.00 79.12 226 THR A O 1
ATOM 1763 N N . ARG A 1 227 ? -6.393 -4.831 76.236 1.00 75.50 227 ARG A N 1
ATOM 1764 C CA . ARG A 1 227 ? -5.066 -5.481 76.228 1.00 75.50 227 ARG A CA 1
ATOM 1765 C C . ARG A 1 227 ? -3.879 -4.519 76.312 1.00 75.50 227 ARG A C 1
ATOM 1767 O O . ARG A 1 227 ? -2.794 -4.980 76.625 1.00 75.50 227 ARG A O 1
ATOM 1774 N N . ARG A 1 228 ? -4.051 -3.232 75.990 1.00 69.31 228 ARG A N 1
ATOM 1775 C CA . ARG A 1 228 ? -2.996 -2.207 76.124 1.00 69.31 228 ARG A CA 1
ATOM 1776 C C . ARG A 1 228 ? -2.990 -1.519 77.491 1.00 69.31 228 ARG A C 1
ATOM 1778 O O . ARG A 1 228 ? -2.015 -0.855 77.811 1.00 69.31 228 ARG A O 1
ATOM 1785 N N . GLY A 1 229 ? -4.078 -1.639 78.253 1.00 61.56 229 GLY A N 1
ATOM 1786 C CA . GLY A 1 229 ? -4.213 -1.088 79.606 1.00 61.56 229 GLY A CA 1
ATOM 1787 C C . GLY A 1 229 ? -3.914 -2.078 80.741 1.00 61.56 229 GLY A C 1
ATOM 1788 O O . GLY A 1 229 ? -4.151 -1.740 81.896 1.00 61.56 229 GLY A O 1
ATOM 1789 N N . ARG A 1 230 ? -3.444 -3.289 80.423 1.00 53.66 230 ARG A N 1
ATOM 1790 C CA . ARG A 1 230 ? -2.907 -4.293 81.355 1.00 53.66 230 ARG A CA 1
ATOM 1791 C C . ARG A 1 230 ? -1.438 -4.503 81.037 1.00 53.66 230 ARG A C 1
ATOM 1793 O O . ARG A 1 230 ? -0.687 -4.749 82.000 1.00 53.66 230 ARG A O 1
#

Sequence (230 aa):
LDPNTAYYYRAWSYDTDSGYYSDGYSEDFETTQANMGPPTDFTITEIGVDTVSITWTKDPSATETLIRAKLGGYPIDTTDGEEVYNDVGTSTTDSGLALENTTYYYRAWSWKVGGYSDNYVEGNIGGENMIILAVSIVVLGLTVAGFVKKNGPLMLTSSLGWVLFAFLMYNQSFANAFMNTGLLMFGGAMAIVCAFLSYTTWASGRRRPSLEDEQNAYRKQILKITRRGR

Organism: NCBI:txid412755

Secondary structure (DSSP, 8-state):
--TT-EEEEEE--B-TTT-PBPS--EEEEEEPPPPPPPPEEEEEEE-SSSEEEEEEEPPTT-SEEEEEEEESS--SSSSSSEEEEEES-SEEEEES--TTT-EEEEEEEEEETTEE-SS-EEEEEE-HHHHHHHHHHHHHHHHHHHHHTT-HHHHHHHHHHHHHHHHHHHHH-SS-HHHHHHHHHHHHHHHHHHHHHHHHHHHHHSPPPPHHHHHHHHHHHHHHHHHH--

Foldseek 3Di:
DDAQDKDKDKDWDADPVVRDTDPDIDIDIDHHHHQADAWAPWDWADPDQFKIKTFTHGGPSFQWKWKFKDFPDAAPDSPGHDTQDTGRDGMDMDGPHNQAQTKMKMWMWGDDVPGTHPDIDIDIGGRLVVVLVVLVVVLVVLCVVCVVVLPLVSLQVSLVSLVVSLVSLVVVPPPDPVVNVVSNVVSNVSSVVSNVSSVVSVVVPPDDQDPVSVVVVVVVVVVVVVVVVD

Radius of gyration: 35.57 Å; Cα contacts (8 Å, |Δi|>4): 386; chains: 1; bounding box: 74×56×116 Å

Mean predicted aligned error: 12.39 Å

Nearest PDB structures (foldseek):
  5e53-assembly3_C  TM=5.587E-01  e=1.284E-05  Gallus gallus
  7mrs-assembly1_A  TM=6.115E-01  e=6.103E-05  Danio rerio
  5e53-assembly2_B  TM=5.676E-01  e=1.815E-05  Gallus gallus
  5e53-assembly4_D  TM=5.673E-01  e=3.629E-05  Gallus gallus
  6x3a-assembly1_A  TM=6.522E-01  e=5.843E-03  Homo sapiens

InterPro domains:
  IPR003961 Fibronectin type III [cd00063] (37-118)
  IPR013783 Immunoglobulin-like fold [G3DSA:2.60.40.10] (37-124)
  IPR036116 Fibronectin type III superfamily [SSF49265] (36-118)

pLDDT: mean 87.49, std 10.96, range [50.03, 98.62]